Protein AF-A0A949RMV4-F1 (afdb_monomer_lite)

pLDDT: mean 77.9, std 16.12, range [34.44, 95.5]

Structure (mmCIF, N/CA/C/O backbone):
data_AF-A0A949RMV4-F1
#
_entry.id   AF-A0A949RMV4-F1
#
loop_
_atom_site.group_PDB
_atom_site.id
_atom_site.type_symbol
_atom_site.label_atom_id
_atom_site.label_alt_id
_atom_site.label_comp_id
_atom_site.label_asym_id
_atom_site.label_entity_id
_atom_site.label_seq_id
_atom_site.pdbx_PDB_ins_code
_atom_site.Cartn_x
_atom_site.Cartn_y
_atom_site.Cartn_z
_atom_site.occupancy
_atom_site.B_iso_or_equiv
_atom_site.auth_seq_id
_atom_site.auth_comp_id
_atom_site.auth_asym_id
_atom_site.auth_atom_id
_atom_site.pdbx_PDB_model_num
ATOM 1 N N . MET A 1 1 ? 37.239 25.580 10.724 1.00 39.25 1 MET A N 1
ATOM 2 C CA . MET A 1 1 ? 36.819 24.254 10.225 1.00 39.25 1 MET A CA 1
ATOM 3 C C . MET A 1 1 ? 36.098 24.472 8.905 1.00 39.25 1 MET A C 1
ATOM 5 O O . MET A 1 1 ? 34.983 24.970 8.913 1.00 39.25 1 MET A O 1
ATOM 9 N N . SER A 1 2 ? 36.765 24.226 7.779 1.00 37.28 2 SER A N 1
ATOM 10 C CA . SER A 1 2 ? 36.154 24.296 6.450 1.00 37.28 2 SER A CA 1
ATOM 11 C C . SER A 1 2 ? 35.285 23.054 6.254 1.00 37.28 2 SER A C 1
ATOM 13 O O . SER A 1 2 ? 35.818 21.961 6.075 1.00 37.28 2 SER A O 1
ATOM 15 N N . MET A 1 3 ? 33.962 23.198 6.350 1.00 34.44 3 MET A N 1
ATOM 16 C CA . MET A 1 3 ? 33.045 22.141 5.924 1.00 34.44 3 MET A CA 1
ATOM 17 C C . MET A 1 3 ? 33.272 21.905 4.429 1.00 34.44 3 MET A C 1
ATOM 19 O O . MET A 1 3 ? 33.120 22.829 3.631 1.00 34.44 3 MET A O 1
ATOM 23 N N . SER A 1 4 ? 33.681 20.694 4.053 1.00 42.53 4 SER A N 1
ATOM 24 C CA . SER A 1 4 ? 33.684 20.277 2.653 1.00 42.53 4 SER A CA 1
ATOM 25 C C . SER A 1 4 ? 32.267 20.468 2.099 1.00 42.53 4 SER A C 1
ATOM 27 O O . SER A 1 4 ? 31.320 20.015 2.749 1.00 42.53 4 SER A O 1
ATOM 29 N N . PRO A 1 5 ? 32.080 21.153 0.957 1.00 52.72 5 PRO A N 1
ATOM 30 C CA . PRO A 1 5 ? 30.755 21.306 0.378 1.00 52.72 5 PRO A CA 1
ATOM 31 C C . PRO A 1 5 ? 30.203 19.912 0.077 1.00 52.72 5 PRO A C 1
ATOM 33 O O . PRO A 1 5 ? 30.843 19.116 -0.611 1.00 52.72 5 PRO A O 1
ATOM 36 N N . ASN A 1 6 ? 29.040 19.607 0.651 1.00 45.41 6 ASN A N 1
ATOM 37 C CA . ASN A 1 6 ? 28.292 18.397 0.334 1.00 45.41 6 ASN A CA 1
ATOM 38 C C . ASN A 1 6 ? 28.080 18.385 -1.194 1.00 45.41 6 ASN A C 1
ATOM 40 O O . ASN A 1 6 ? 27.728 19.441 -1.734 1.00 45.41 6 ASN A O 1
ATOM 44 N N . PRO A 1 7 ? 28.332 17.273 -1.912 1.00 52.88 7 PRO A N 1
ATOM 45 C CA . PRO A 1 7 ? 28.122 17.239 -3.354 1.00 52.88 7 PRO A CA 1
ATOM 46 C C . PRO A 1 7 ? 26.685 17.680 -3.676 1.00 52.88 7 PRO A C 1
ATOM 48 O O . PRO A 1 7 ? 25.767 17.311 -2.935 1.00 52.88 7 PRO A O 1
ATOM 51 N N . PRO A 1 8 ? 26.477 18.485 -4.735 1.00 60.88 8 PRO A N 1
ATOM 52 C CA . PRO A 1 8 ? 25.149 18.962 -5.093 1.00 60.88 8 PRO A CA 1
ATOM 53 C C . PRO A 1 8 ? 24.223 17.762 -5.308 1.00 60.88 8 PRO A C 1
ATOM 55 O O . PRO A 1 8 ? 24.494 16.885 -6.130 1.00 60.88 8 PRO A O 1
ATOM 58 N N . SER A 1 9 ? 23.152 17.688 -4.519 1.00 70.12 9 SER A N 1
ATOM 59 C CA . SER A 1 9 ? 22.115 16.678 -4.703 1.00 70.12 9 SER A CA 1
ATOM 60 C C . SER A 1 9 ? 21.259 17.060 -5.908 1.00 70.12 9 SER A C 1
ATOM 62 O O . SER A 1 9 ? 21.074 18.236 -6.196 1.00 70.12 9 SER A O 1
ATOM 64 N N . LEU A 1 10 ? 20.689 16.081 -6.617 1.00 74.12 10 LEU A N 1
ATOM 65 C CA . LEU A 1 10 ? 19.839 16.353 -7.787 1.00 74.12 10 LEU A CA 1
ATOM 66 C C . LEU A 1 10 ? 18.690 17.337 -7.482 1.00 74.12 10 LEU A C 1
ATOM 68 O O . LEU A 1 10 ? 18.288 18.125 -8.328 1.00 74.12 10 LEU A O 1
ATOM 72 N N . GLU A 1 11 ? 18.210 17.325 -6.241 1.00 78.44 11 GLU A N 1
ATOM 73 C CA . GLU A 1 11 ? 17.170 18.216 -5.723 1.00 78.44 11 GLU A CA 1
ATOM 74 C C . GLU A 1 11 ? 17.596 19.696 -5.730 1.00 78.44 11 GLU A C 1
ATOM 76 O O . GLU A 1 11 ? 16.750 20.574 -5.888 1.00 78.44 11 GLU A O 1
ATOM 81 N N . SER A 1 12 ? 18.898 19.994 -5.620 1.00 74.69 12 SER A N 1
ATOM 82 C CA . SER A 1 12 ? 19.406 21.370 -5.681 1.00 74.69 12 SER A CA 1
ATOM 83 C C . SER A 1 12 ? 19.365 21.968 -7.090 1.00 74.69 12 SER A C 1
ATOM 85 O O . SER A 1 12 ? 19.616 23.161 -7.240 1.00 74.69 12 SER A O 1
ATOM 87 N N . LEU A 1 13 ? 19.069 21.168 -8.124 1.00 75.00 13 LEU A N 1
ATOM 88 C CA . LEU A 1 13 ? 18.904 21.663 -9.495 1.00 75.00 13 LEU A CA 1
ATOM 89 C C . LEU A 1 13 ? 17.585 22.419 -9.697 1.00 75.00 13 LEU A C 1
ATOM 91 O O . LEU A 1 13 ? 17.499 23.257 -10.597 1.00 75.00 13 LEU A O 1
ATOM 95 N N . GLY A 1 14 ? 16.568 22.150 -8.869 1.00 75.81 14 GLY A N 1
ATOM 96 C CA . GLY A 1 14 ? 15.243 22.751 -9.014 1.00 75.81 14 GLY A CA 1
ATOM 97 C C . GLY A 1 14 ? 14.688 22.583 -10.443 1.00 75.81 14 GLY A C 1
ATOM 98 O O . GLY A 1 14 ? 14.771 21.487 -10.992 1.00 75.81 14 GLY A O 1
ATOM 99 N N . PRO A 1 15 ? 14.155 23.645 -11.080 1.00 81.56 15 PRO A N 1
ATOM 100 C CA . PRO A 1 15 ? 13.569 23.569 -12.421 1.00 81.56 15 PRO A CA 1
ATOM 101 C C . PRO A 1 15 ? 14.602 23.593 -13.566 1.00 81.56 15 PRO A C 1
ATOM 103 O O . PRO A 1 15 ? 14.215 23.704 -14.730 1.00 81.56 15 PRO A O 1
ATOM 106 N N . ARG A 1 16 ? 15.912 23.554 -13.278 1.00 85.62 16 ARG A N 1
ATOM 107 C CA . ARG A 1 16 ? 16.953 23.633 -14.314 1.00 85.62 16 ARG A CA 1
ATOM 108 C C . ARG A 1 16 ? 17.003 22.321 -15.119 1.00 85.62 16 ARG A C 1
ATOM 110 O O . ARG A 1 16 ? 17.063 21.254 -14.505 1.00 85.62 16 ARG A O 1
ATOM 117 N N . PRO A 1 17 ? 17.015 22.376 -16.464 1.00 89.25 17 PRO A N 1
ATOM 118 C CA . PRO A 1 17 ? 17.136 21.179 -17.284 1.00 89.25 17 PRO A CA 1
ATOM 119 C C . PRO A 1 17 ? 18.523 20.540 -17.138 1.00 89.25 17 PRO A C 1
ATOM 121 O O . PRO A 1 17 ? 19.531 21.231 -16.963 1.00 89.25 17 PRO A O 1
ATOM 124 N N . PHE A 1 18 ? 18.561 19.213 -17.223 1.00 91.19 18 PHE A N 1
ATOM 125 C CA . PHE A 1 18 ? 19.769 18.398 -17.161 1.00 91.19 18 PHE A CA 1
ATOM 126 C C . PHE A 1 18 ? 19.665 17.165 -18.067 1.00 91.19 18 PHE A C 1
ATOM 128 O O . PHE A 1 18 ? 18.582 16.763 -18.486 1.00 91.19 18 PHE A O 1
ATOM 135 N N . SER A 1 19 ? 20.796 16.523 -18.335 1.00 91.75 19 SER A N 1
ATOM 136 C CA . SER A 1 19 ? 20.895 15.305 -19.142 1.00 91.75 19 SER A CA 1
ATOM 137 C C . SER A 1 19 ? 21.474 14.156 -18.327 1.00 91.75 19 SER A C 1
ATOM 139 O O . SER A 1 19 ? 22.369 14.363 -17.510 1.00 91.75 19 SER A O 1
ATOM 141 N N . PHE A 1 20 ? 21.003 12.929 -18.554 1.00 91.69 20 PHE A N 1
ATOM 142 C CA . PHE A 1 20 ? 21.612 11.752 -17.934 1.00 91.69 20 PHE A CA 1
ATOM 143 C C . PHE A 1 20 ? 22.850 11.292 -18.702 1.00 91.69 20 PHE A C 1
ATOM 145 O O . PHE A 1 20 ? 22.869 11.333 -19.933 1.00 91.69 20 PHE A O 1
ATOM 152 N N . TYR A 1 21 ? 23.865 10.813 -17.986 1.00 88.81 21 TYR A N 1
ATOM 153 C CA . TYR A 1 21 ? 25.019 10.164 -18.599 1.00 88.81 21 TYR A CA 1
ATOM 154 C C . TYR A 1 21 ? 25.398 8.873 -17.860 1.00 88.81 21 TYR A C 1
ATOM 156 O O . TYR A 1 21 ? 25.806 8.959 -16.701 1.00 88.81 21 TYR A O 1
ATOM 164 N N . PRO A 1 22 ? 25.332 7.689 -18.500 1.00 90.19 22 PRO A N 1
ATOM 165 C CA . PRO A 1 22 ? 24.909 7.445 -19.889 1.00 90.19 22 PRO A CA 1
ATOM 166 C C . PRO A 1 22 ? 23.459 7.877 -20.193 1.00 90.19 22 PRO A C 1
ATOM 168 O O . PRO A 1 22 ? 22.662 7.997 -19.261 1.00 90.19 22 PRO A O 1
ATOM 171 N N . PRO A 1 23 ? 23.100 8.144 -21.465 1.00 90.50 23 PRO A N 1
ATOM 172 C CA . PRO A 1 23 ? 21.727 8.482 -21.830 1.00 90.50 23 PRO A CA 1
ATOM 173 C C . PRO A 1 23 ? 20.782 7.307 -21.553 1.00 90.50 23 PRO A C 1
ATOM 175 O O . PRO A 1 23 ? 21.156 6.142 -21.691 1.00 90.50 23 PRO A O 1
ATOM 178 N N . VAL A 1 24 ? 19.539 7.622 -21.191 1.00 90.62 24 VAL A N 1
ATOM 179 C CA . VAL A 1 24 ? 18.482 6.615 -21.044 1.00 90.62 24 VAL A CA 1
ATOM 180 C C . VAL A 1 24 ? 18.102 6.076 -22.426 1.00 90.62 24 VAL A C 1
ATOM 182 O O . VAL A 1 24 ? 17.792 6.848 -23.332 1.00 90.62 24 VAL A O 1
ATOM 185 N N . LEU A 1 25 ? 18.114 4.753 -22.585 1.00 89.00 25 LEU A N 1
ATOM 186 C CA . LEU A 1 25 ? 17.744 4.078 -23.829 1.00 89.00 25 LEU A CA 1
ATOM 187 C C . LEU A 1 25 ? 16.223 4.106 -24.045 1.00 89.00 25 LEU A C 1
ATOM 189 O O . LEU A 1 25 ? 15.453 4.164 -23.086 1.00 89.00 25 LEU A O 1
ATOM 193 N N . ASN A 1 26 ? 15.793 4.025 -25.308 1.00 89.44 26 ASN A N 1
ATOM 194 C CA . ASN A 1 26 ? 14.388 4.116 -25.741 1.00 89.44 26 ASN A CA 1
ATOM 195 C C . ASN A 1 26 ? 13.687 5.432 -25.360 1.00 89.44 26 ASN A C 1
ATOM 197 O O . ASN A 1 26 ? 12.470 5.465 -25.172 1.00 89.44 26 ASN A O 1
ATOM 201 N N . VAL A 1 27 ? 14.448 6.523 -25.265 1.00 87.94 27 VAL A N 1
ATOM 202 C CA . VAL A 1 27 ? 13.915 7.880 -25.120 1.00 87.94 27 VAL A CA 1
ATOM 203 C C . VAL A 1 27 ? 14.459 8.746 -26.251 1.00 87.94 27 VAL A C 1
ATOM 205 O O . VAL A 1 27 ? 15.647 8.701 -26.556 1.00 87.94 27 VAL A O 1
ATOM 208 N N . GLU A 1 28 ? 13.591 9.541 -26.877 1.00 84.94 28 GLU A N 1
ATOM 209 C CA . GLU A 1 28 ? 13.966 10.384 -28.021 1.00 84.94 28 GLU A CA 1
ATOM 210 C C . GLU A 1 28 ? 14.876 11.558 -27.633 1.00 84.94 28 GLU A C 1
ATOM 212 O O . GLU A 1 28 ? 15.787 11.914 -28.376 1.00 84.94 28 GLU A O 1
ATOM 217 N N . HIS A 1 29 ? 14.639 12.165 -26.465 1.00 90.06 29 HIS A N 1
ATOM 218 C CA . HIS A 1 29 ? 15.348 13.357 -26.000 1.00 90.06 29 HIS A CA 1
ATOM 219 C C . HIS A 1 29 ? 15.919 13.131 -24.602 1.00 90.06 29 HIS A C 1
ATOM 221 O O . HIS A 1 29 ? 15.186 12.807 -23.675 1.00 90.06 29 HIS A O 1
ATOM 227 N N . ASN A 1 30 ? 17.220 13.349 -24.422 1.00 91.12 30 ASN A N 1
ATOM 228 C CA . ASN A 1 30 ? 17.889 13.184 -23.130 1.00 91.12 30 ASN A CA 1
ATOM 229 C C . ASN A 1 30 ? 18.000 14.513 -22.363 1.00 91.12 30 ASN A C 1
ATOM 231 O O . ASN A 1 30 ? 19.078 14.892 -21.909 1.00 91.12 30 ASN A O 1
ATOM 235 N N . GLU A 1 31 ? 16.898 15.248 -22.264 1.00 91.75 31 GLU A N 1
ATOM 236 C CA . GLU A 1 31 ? 16.810 16.480 -21.482 1.00 91.75 31 GLU A CA 1
ATOM 237 C C . GLU A 1 31 ? 15.629 16.368 -20.517 1.00 91.75 31 GLU A C 1
ATOM 239 O O . GLU A 1 31 ? 14.495 16.078 -20.906 1.00 91.75 31 GLU A O 1
ATOM 244 N N . TRP A 1 32 ? 15.923 16.565 -19.239 1.00 92.69 32 TRP A N 1
ATOM 245 C CA . TRP A 1 32 ? 15.059 16.226 -18.123 1.00 92.69 32 TRP A CA 1
ATOM 246 C C . TRP A 1 32 ? 15.014 17.366 -17.120 1.00 92.69 32 TRP A C 1
ATOM 248 O O . TRP A 1 32 ? 15.979 18.104 -16.946 1.00 92.69 32 TRP A O 1
ATOM 258 N N . ILE A 1 33 ? 13.884 17.494 -16.441 1.00 92.69 33 ILE A N 1
ATOM 259 C CA . ILE A 1 33 ? 13.641 18.468 -15.384 1.00 92.69 33 ILE A CA 1
ATOM 260 C C . ILE A 1 33 ? 13.248 17.692 -14.132 1.00 92.69 33 ILE A C 1
ATOM 262 O O . ILE A 1 33 ? 12.506 16.709 -14.200 1.00 92.69 33 ILE A O 1
ATOM 266 N N . PHE A 1 34 ? 13.773 18.110 -12.986 1.00 91.62 34 PHE A N 1
ATOM 267 C CA . PHE A 1 34 ? 13.403 17.538 -11.699 1.00 91.62 34 PHE A CA 1
ATOM 268 C C . PHE A 1 34 ? 12.008 18.025 -11.285 1.00 91.62 34 PHE A C 1
ATOM 270 O O . PHE A 1 34 ? 11.750 19.226 -11.295 1.00 91.62 34 PHE A O 1
ATOM 277 N N . GLU A 1 35 ? 11.131 17.106 -10.872 1.00 91.25 35 GLU A N 1
ATOM 278 C CA . GLU A 1 35 ? 9.791 17.453 -10.376 1.00 91.25 35 GLU A CA 1
ATOM 279 C C . GLU A 1 35 ? 9.667 17.245 -8.866 1.00 91.25 35 GLU A C 1
ATOM 281 O O . GLU A 1 35 ? 9.340 18.164 -8.117 1.00 91.25 35 GLU A O 1
ATOM 286 N N . LYS A 1 36 ? 9.895 16.012 -8.405 1.00 89.44 36 LYS A N 1
ATOM 287 C CA . LYS A 1 36 ? 9.729 15.628 -6.997 1.00 89.44 36 LYS A CA 1
ATOM 288 C C . LYS A 1 36 ? 10.571 14.408 -6.660 1.00 89.44 36 LYS A C 1
ATOM 290 O O . LYS A 1 36 ? 10.958 13.647 -7.541 1.00 89.44 36 LYS A O 1
ATOM 295 N N . ALA A 1 37 ? 10.803 14.175 -5.375 1.00 88.69 37 ALA A N 1
ATOM 296 C CA . ALA A 1 37 ? 11.544 13.016 -4.895 1.00 88.69 37 ALA A CA 1
ATOM 297 C C . ALA A 1 37 ? 10.831 12.327 -3.730 1.00 88.69 37 ALA A C 1
ATOM 299 O O . ALA A 1 37 ? 10.136 12.960 -2.938 1.00 88.69 37 ALA A O 1
ATOM 300 N N . THR A 1 38 ? 11.045 11.020 -3.621 1.00 88.06 38 THR A N 1
ATOM 301 C CA . THR A 1 38 ? 10.794 10.221 -2.418 1.00 88.06 38 THR A CA 1
ATOM 302 C C . THR A 1 38 ? 12.134 9.831 -1.785 1.00 88.06 38 THR A C 1
ATOM 304 O O . THR A 1 38 ? 13.209 10.190 -2.280 1.00 88.06 38 THR A O 1
ATOM 307 N N . TRP A 1 39 ? 12.101 9.064 -0.689 1.00 81.50 39 TRP A N 1
ATOM 308 C CA . TRP A 1 39 ? 13.324 8.519 -0.089 1.00 81.50 39 TRP A CA 1
ATOM 309 C C . TRP A 1 39 ? 14.125 7.674 -1.093 1.00 81.50 39 TRP A C 1
ATOM 311 O O . TRP A 1 39 ? 15.351 7.738 -1.106 1.00 81.50 39 TRP A O 1
ATOM 321 N N . SER A 1 40 ? 13.462 6.872 -1.931 1.00 83.38 40 SER A N 1
ATOM 322 C CA . SER A 1 40 ? 14.111 5.867 -2.785 1.00 83.38 40 SER A CA 1
ATOM 323 C C . SER A 1 40 ? 14.188 6.242 -4.262 1.00 83.38 40 SER A C 1
ATOM 325 O O . SER A 1 40 ? 15.018 5.682 -4.980 1.00 83.38 40 SER A O 1
ATOM 327 N N . GLU A 1 41 ? 13.357 7.171 -4.731 1.00 88.75 41 GLU A N 1
ATOM 328 C CA . GLU A 1 41 ? 13.171 7.452 -6.159 1.00 88.75 41 GLU A CA 1
ATOM 329 C C . GLU A 1 41 ? 13.018 8.949 -6.430 1.00 88.75 41 GLU A C 1
ATOM 331 O O . GLU A 1 41 ? 12.641 9.721 -5.549 1.00 88.75 41 GLU A O 1
ATOM 336 N N . ILE A 1 42 ? 13.311 9.361 -7.662 1.00 89.75 42 ILE A N 1
ATOM 337 C CA . ILE A 1 42 ? 13.152 10.741 -8.123 1.00 89.75 42 ILE A CA 1
ATOM 338 C C . ILE A 1 42 ? 12.302 10.760 -9.386 1.00 89.75 42 ILE A C 1
ATOM 340 O O . ILE A 1 42 ? 12.584 10.020 -10.322 1.00 89.75 42 ILE A O 1
ATOM 344 N N . LEU A 1 43 ? 11.273 11.603 -9.407 1.00 92.00 43 LEU A N 1
ATOM 345 C CA . LEU A 1 43 ? 10.464 11.858 -10.587 1.00 92.00 43 LEU A CA 1
ATOM 346 C C . LEU A 1 43 ? 11.126 12.945 -11.422 1.00 92.00 43 LEU A C 1
ATOM 348 O O . LEU A 1 43 ? 11.367 14.060 -10.944 1.00 92.00 43 LEU A O 1
ATOM 352 N N . VAL A 1 44 ? 11.368 12.611 -12.680 1.00 92.25 44 VAL A N 1
ATOM 353 C CA . VAL A 1 44 ? 11.889 13.531 -13.683 1.00 92.25 44 VAL A CA 1
ATOM 354 C C . VAL A 1 44 ? 10.918 13.604 -14.849 1.00 92.25 44 VAL A C 1
ATOM 356 O O . VAL A 1 44 ? 10.271 12.612 -15.190 1.00 92.25 44 VAL A O 1
ATOM 359 N N . ARG A 1 45 ? 10.815 14.779 -15.462 1.00 93.19 45 ARG A N 1
ATOM 360 C CA . ARG A 1 45 ? 9.983 15.019 -16.639 1.00 93.19 45 ARG A CA 1
ATOM 361 C C . ARG A 1 45 ? 10.853 15.384 -17.827 1.00 93.19 45 ARG A C 1
ATOM 363 O O . ARG A 1 45 ? 11.738 16.225 -17.709 1.00 93.19 45 ARG A O 1
ATOM 370 N N . ASN A 1 46 ? 10.598 14.768 -18.972 1.00 92.88 46 ASN A N 1
ATOM 371 C CA . ASN A 1 46 ? 11.273 15.099 -20.215 1.00 92.88 46 ASN A CA 1
ATOM 372 C C . ASN A 1 46 ? 10.861 16.501 -20.684 1.00 92.88 46 ASN A C 1
ATOM 374 O O . ASN A 1 46 ? 9.666 16.780 -20.799 1.00 92.88 46 ASN A O 1
ATOM 378 N N . SER A 1 47 ? 11.826 17.373 -20.978 1.00 89.50 47 SER A N 1
ATOM 379 C CA . SER A 1 47 ? 11.548 18.763 -21.373 1.00 89.50 47 SER A CA 1
ATOM 380 C C . SER A 1 47 ? 10.812 18.870 -22.716 1.00 89.50 47 SER A C 1
ATOM 382 O O . SER A 1 47 ? 10.074 19.831 -22.936 1.00 89.50 47 SER A O 1
ATOM 384 N N . LYS A 1 48 ? 11.013 17.900 -23.619 1.00 89.44 48 LYS A N 1
ATOM 385 C CA . LYS A 1 48 ? 10.486 17.916 -24.990 1.00 89.44 48 LYS A CA 1
ATOM 386 C C . LYS A 1 48 ? 9.223 17.084 -25.144 1.00 89.44 48 LYS A C 1
ATOM 388 O O . LYS A 1 48 ? 8.269 17.556 -25.752 1.00 89.44 48 LYS A O 1
ATOM 393 N N . SER A 1 49 ? 9.206 15.867 -24.603 1.00 88.19 49 SER A N 1
ATOM 394 C CA . SER A 1 49 ? 8.056 14.962 -24.737 1.00 88.19 49 SER A CA 1
ATOM 395 C C . SER A 1 49 ? 7.040 15.084 -23.600 1.00 88.19 49 SER A C 1
ATOM 397 O O . SER A 1 49 ? 5.941 14.548 -23.708 1.00 88.19 49 SER A O 1
ATOM 399 N N . GLY A 1 50 ? 7.392 15.747 -22.491 1.00 87.44 50 GLY A N 1
ATOM 400 C CA . GLY A 1 50 ? 6.555 15.809 -21.288 1.00 87.44 50 GLY A CA 1
ATOM 401 C C . GLY A 1 50 ? 6.441 14.477 -20.536 1.00 87.44 50 GLY A C 1
ATOM 402 O O . GLY A 1 50 ? 5.710 14.392 -19.555 1.00 87.44 50 GLY A O 1
ATOM 403 N N . GLN A 1 51 ? 7.159 13.440 -20.974 1.00 89.94 51 GLN A N 1
ATOM 404 C CA . GLN A 1 51 ? 7.144 12.114 -20.368 1.00 89.94 51 GLN A CA 1
ATOM 405 C C . GLN A 1 51 ? 7.702 12.149 -18.944 1.00 89.94 51 GLN A C 1
ATOM 407 O O . GLN A 1 51 ? 8.821 12.610 -18.722 1.00 89.94 51 GLN A O 1
ATOM 412 N N . GLU A 1 52 ? 6.946 11.614 -17.990 1.00 91.81 52 GLU A N 1
ATOM 413 C CA . GLU A 1 52 ? 7.356 11.513 -16.591 1.00 91.81 52 GLU A CA 1
ATOM 414 C C . GLU A 1 52 ? 7.884 10.116 -16.266 1.00 91.81 52 GLU A C 1
ATOM 416 O O . GLU A 1 52 ? 7.293 9.105 -16.654 1.00 91.81 52 GLU A O 1
ATOM 421 N N . VAL A 1 53 ? 9.010 10.059 -15.553 1.00 91.19 53 VAL A N 1
ATOM 422 C CA . VAL A 1 53 ? 9.715 8.812 -15.256 1.00 91.19 53 VAL A CA 1
ATOM 423 C C . VAL A 1 53 ? 10.275 8.828 -13.835 1.00 91.19 53 VAL A C 1
ATOM 425 O O . VAL A 1 53 ? 10.934 9.783 -13.423 1.00 91.19 53 VAL A O 1
ATOM 428 N N . TRP A 1 54 ? 10.044 7.749 -13.085 1.00 90.56 54 TRP A N 1
ATOM 429 C CA . TRP A 1 54 ? 10.666 7.538 -11.777 1.00 90.56 54 TRP A CA 1
ATOM 430 C C . TRP A 1 54 ? 12.034 6.865 -11.921 1.00 90.56 54 TRP A C 1
ATOM 432 O O . TRP A 1 54 ? 12.162 5.796 -12.519 1.00 90.56 54 TRP A O 1
ATOM 442 N N . VAL A 1 55 ? 13.061 7.486 -11.342 1.00 90.25 55 VAL A N 1
ATOM 443 C CA . VAL A 1 55 ? 14.449 7.018 -11.354 1.00 90.25 55 VAL A CA 1
ATOM 444 C C . VAL A 1 55 ? 14.867 6.586 -9.947 1.00 90.25 55 VAL A C 1
ATOM 446 O O . VAL A 1 55 ? 14.913 7.422 -9.038 1.00 90.25 55 VAL A O 1
ATOM 449 N N . PRO A 1 56 ? 15.225 5.309 -9.726 1.00 88.75 56 PRO A N 1
ATOM 450 C CA . PRO A 1 56 ? 15.729 4.864 -8.433 1.00 88.75 56 PRO A CA 1
ATOM 451 C C . PRO A 1 56 ? 17.049 5.546 -8.063 1.00 88.75 56 PRO A C 1
ATOM 453 O O . PRO A 1 56 ? 18.035 5.468 -8.800 1.00 88.75 56 PRO A O 1
ATOM 456 N N . ARG A 1 57 ? 17.118 6.129 -6.859 1.00 88.44 57 ARG A N 1
ATOM 457 C CA . ARG A 1 57 ? 18.292 6.877 -6.367 1.00 88.44 57 ARG A CA 1
ATOM 458 C C . ARG A 1 57 ? 19.569 6.040 -6.335 1.00 88.44 57 ARG A C 1
ATOM 460 O O . ARG A 1 57 ? 20.661 6.573 -6.491 1.00 88.44 57 ARG A O 1
ATOM 467 N N . ARG A 1 58 ? 19.445 4.716 -6.197 1.00 87.25 58 ARG A N 1
ATOM 468 C CA . ARG A 1 58 ? 20.578 3.775 -6.261 1.00 87.25 58 ARG A CA 1
ATOM 469 C C . ARG A 1 58 ? 21.346 3.832 -7.586 1.00 87.25 58 ARG A C 1
ATOM 471 O O . ARG A 1 58 ? 22.529 3.503 -7.601 1.00 87.25 58 ARG A O 1
ATOM 478 N N . PHE A 1 59 ? 20.685 4.230 -8.675 1.00 88.44 59 PHE A N 1
ATOM 479 C CA . PHE A 1 59 ? 21.289 4.345 -10.001 1.00 88.44 59 PHE A CA 1
ATOM 480 C C . PHE A 1 59 ? 21.805 5.750 -10.300 1.00 88.44 59 PHE A C 1
ATOM 482 O O . PHE A 1 59 ? 22.498 5.921 -11.295 1.00 88.44 59 PHE A O 1
ATOM 489 N N . LEU A 1 60 ? 21.534 6.727 -9.434 1.00 87.56 60 LEU A N 1
ATOM 490 C CA . LEU A 1 60 ? 22.065 8.077 -9.565 1.00 87.56 60 LEU A CA 1
ATOM 491 C C . LEU A 1 60 ? 23.498 8.145 -9.026 1.00 87.56 60 LEU A C 1
ATOM 493 O O . LEU A 1 60 ? 23.838 7.554 -7.990 1.00 87.56 60 LEU A O 1
ATOM 497 N N . GLY A 1 61 ? 24.341 8.843 -9.771 1.00 84.94 61 GLY A N 1
ATOM 498 C CA . GLY A 1 61 ? 25.733 9.141 -9.475 1.00 84.94 61 GLY A CA 1
ATOM 499 C C . GLY A 1 61 ? 25.939 10.619 -9.165 1.00 84.94 61 GLY A C 1
ATOM 500 O O . GLY A 1 61 ? 25.077 11.273 -8.580 1.00 84.94 61 GLY A O 1
ATOM 501 N N . GLU A 1 62 ? 27.115 11.118 -9.525 1.00 83.12 62 GLU A N 1
ATOM 502 C CA . GLU A 1 62 ? 27.504 12.508 -9.303 1.00 83.12 62 GLU A CA 1
ATOM 503 C C . GLU A 1 62 ? 26.755 13.446 -10.257 1.00 83.12 62 GLU A C 1
ATOM 505 O O . GLU A 1 62 ? 26.518 13.116 -11.421 1.00 83.12 62 GLU A O 1
ATOM 510 N N . VAL A 1 63 ? 26.374 14.618 -9.753 1.00 82.19 63 VAL A N 1
ATOM 511 C CA . VAL A 1 63 ? 25.844 15.714 -10.566 1.00 82.19 63 VAL A CA 1
ATOM 512 C C . VAL A 1 63 ? 27.025 16.601 -10.942 1.00 82.19 63 VAL A C 1
ATOM 514 O O . VAL A 1 63 ? 27.785 17.012 -10.060 1.00 82.19 63 VAL A O 1
ATOM 517 N N . SER A 1 64 ? 27.199 16.876 -12.236 1.00 74.25 64 SER A N 1
ATOM 518 C CA . SER A 1 64 ? 28.250 17.780 -12.703 1.00 74.25 64 SER A CA 1
ATOM 519 C C . SER A 1 64 ? 28.093 19.168 -12.073 1.00 74.25 64 SER A C 1
ATOM 521 O O . SER A 1 64 ? 26.996 19.576 -11.674 1.00 74.25 64 SER A O 1
ATOM 523 N N . ARG A 1 65 ? 29.209 19.888 -11.927 1.00 61.00 65 ARG A N 1
ATOM 524 C CA . ARG A 1 65 ? 29.239 21.182 -11.238 1.00 61.00 65 ARG A CA 1
ATOM 525 C C . ARG A 1 65 ? 28.374 22.210 -11.973 1.00 61.00 65 ARG A C 1
ATOM 527 O O . ARG A 1 65 ? 28.316 22.252 -13.195 1.00 61.00 65 ARG A O 1
ATOM 534 N N . VAL A 1 66 ? 27.743 23.072 -11.177 1.00 56.66 66 VAL A N 1
ATOM 535 C CA . VAL A 1 66 ? 26.726 24.073 -11.561 1.00 56.66 66 VAL A CA 1
ATOM 536 C C . VAL A 1 66 ? 27.190 25.056 -12.657 1.00 56.66 66 VAL A C 1
ATOM 538 O O . VAL A 1 66 ? 26.339 25.658 -13.322 1.00 56.66 66 VAL A O 1
ATOM 541 N N . ASP A 1 67 ? 28.505 25.166 -12.870 1.00 57.22 67 ASP A N 1
ATOM 542 C CA . ASP A 1 67 ? 29.169 26.115 -13.774 1.00 57.22 67 ASP A CA 1
ATOM 543 C C . ASP A 1 67 ? 29.422 25.576 -15.199 1.00 57.22 67 ASP A C 1
ATOM 545 O O . ASP A 1 67 ? 29.926 26.308 -16.051 1.00 57.22 67 ASP A O 1
ATOM 549 N N . GLU A 1 68 ? 29.085 24.315 -15.491 1.00 61.09 68 GLU A N 1
ATOM 550 C CA . GLU A 1 68 ? 29.204 23.753 -16.844 1.00 61.09 68 GLU A CA 1
ATOM 551 C C . GLU A 1 68 ? 28.004 24.129 -17.742 1.00 61.09 68 GLU A C 1
ATOM 553 O O . GLU A 1 68 ? 26.879 24.303 -17.257 1.00 61.09 68 GLU A O 1
ATOM 558 N N . PRO A 1 69 ? 28.206 24.253 -19.073 1.00 65.06 69 PRO A N 1
ATOM 559 C CA . PRO A 1 69 ? 27.162 24.694 -20.003 1.00 65.06 69 PRO A CA 1
ATOM 560 C C . PRO A 1 69 ? 25.982 23.715 -20.121 1.00 65.06 69 PRO A C 1
ATOM 562 O O . PRO A 1 69 ? 24.898 24.127 -20.529 1.00 65.06 69 PRO A O 1
ATOM 565 N N . VAL A 1 70 ? 26.163 22.442 -19.747 1.00 70.56 70 VAL A N 1
ATOM 566 C CA . VAL A 1 70 ? 25.110 21.418 -19.714 1.00 70.56 70 VAL A CA 1
ATOM 567 C C . VAL A 1 70 ? 25.174 20.698 -18.371 1.00 70.56 70 VAL A C 1
ATOM 569 O O . VAL A 1 70 ? 26.202 20.127 -18.021 1.00 70.56 70 VAL A O 1
ATOM 572 N N . MET A 1 71 ? 24.072 20.708 -17.618 1.00 85.56 71 MET A N 1
ATOM 573 C CA . MET A 1 71 ? 23.994 19.968 -16.359 1.00 85.56 71 MET A CA 1
ATOM 574 C C . MET A 1 71 ? 23.911 18.475 -16.664 1.00 85.56 71 MET A C 1
ATOM 576 O O . MET A 1 71 ? 22.949 18.025 -17.284 1.00 85.56 71 MET A O 1
ATOM 580 N N . ILE A 1 72 ? 24.906 17.706 -16.228 1.00 86.00 72 ILE A N 1
ATOM 581 C CA . ILE A 1 72 ? 24.934 16.255 -16.421 1.00 86.00 72 ILE A CA 1
ATOM 582 C C . ILE A 1 72 ? 24.706 15.560 -15.088 1.00 86.00 72 ILE A C 1
ATOM 584 O O . ILE A 1 72 ? 25.345 15.871 -14.085 1.00 86.00 72 ILE A O 1
ATOM 588 N N . VAL A 1 73 ? 23.810 14.585 -15.091 1.00 89.19 73 VAL A N 1
ATOM 589 C CA . VAL A 1 73 ? 23.547 13.707 -13.958 1.00 89.19 73 VAL A CA 1
ATOM 590 C C . VAL A 1 73 ? 24.081 12.332 -14.305 1.00 89.19 73 VAL A C 1
ATOM 592 O O . VAL A 1 73 ? 23.585 11.668 -15.216 1.00 89.19 73 VAL A O 1
ATOM 595 N N . GLY A 1 74 ? 25.104 11.903 -13.575 1.00 88.81 74 GLY A N 1
ATOM 596 C CA . GLY A 1 74 ? 25.689 10.587 -13.752 1.00 88.81 74 GLY A CA 1
ATOM 597 C C . GLY A 1 74 ? 24.681 9.487 -13.427 1.00 88.81 74 GLY A C 1
ATOM 598 O O . GLY A 1 74 ? 24.006 9.529 -12.398 1.00 88.81 74 GLY A O 1
ATOM 599 N N . LEU A 1 75 ? 24.613 8.470 -14.277 1.00 90.19 75 LEU A N 1
ATOM 600 C CA . LEU A 1 75 ? 23.964 7.200 -14.002 1.00 90.19 75 LEU A CA 1
ATOM 601 C C . LEU A 1 75 ? 25.037 6.137 -13.759 1.00 90.19 75 LEU A C 1
ATOM 603 O O . LEU A 1 75 ? 25.971 5.968 -14.537 1.00 90.19 75 LEU A O 1
ATOM 607 N N . LYS A 1 76 ? 24.890 5.382 -12.669 1.00 88.00 76 LYS A N 1
ATOM 608 C CA . LYS A 1 76 ? 25.795 4.280 -12.293 1.00 88.00 76 LYS A CA 1
ATOM 609 C C . LYS A 1 76 ? 25.614 3.034 -13.161 1.00 88.00 76 LYS A C 1
ATOM 611 O O . LYS A 1 76 ? 26.421 2.110 -13.083 1.00 88.00 76 LYS A O 1
ATOM 616 N N . ARG A 1 77 ? 24.517 2.969 -13.914 1.00 86.25 77 ARG A N 1
ATOM 617 C CA . ARG A 1 77 ? 24.172 1.892 -14.844 1.00 86.25 77 ARG A CA 1
ATOM 618 C C . ARG A 1 77 ? 23.445 2.480 -16.042 1.00 86.25 77 ARG A C 1
ATOM 620 O O . ARG A 1 77 ? 22.736 3.470 -15.893 1.00 86.25 77 ARG A O 1
ATOM 627 N N . GLU A 1 78 ? 23.580 1.831 -17.189 1.00 89.38 78 GLU A N 1
ATOM 628 C CA . GLU A 1 78 ? 22.717 2.098 -18.336 1.00 89.38 78 GLU A CA 1
ATOM 629 C C . GLU A 1 78 ? 21.281 1.704 -17.978 1.00 89.38 78 GLU A C 1
ATOM 631 O O . GLU A 1 78 ? 21.036 0.623 -17.431 1.00 89.38 78 GLU A O 1
ATOM 636 N N . LEU A 1 79 ? 20.343 2.613 -18.231 1.00 91.69 79 LEU A N 1
ATOM 637 C CA . LEU A 1 79 ? 18.923 2.415 -17.972 1.00 91.69 79 LEU A CA 1
ATOM 638 C C . LEU A 1 79 ? 18.163 2.471 -19.293 1.00 91.69 79 LEU A C 1
ATOM 640 O O . LEU A 1 79 ? 18.464 3.292 -20.156 1.00 91.69 79 LEU A O 1
ATOM 644 N N . GLU A 1 80 ? 17.156 1.624 -19.424 1.00 91.50 80 GLU A N 1
ATOM 645 C CA . GLU A 1 80 ? 16.261 1.545 -20.567 1.00 91.50 80 GLU A CA 1
ATOM 646 C C . GLU A 1 80 ? 14.838 1.873 -20.127 1.00 91.50 80 GLU A C 1
ATOM 648 O O . GLU A 1 80 ? 14.347 1.356 -19.118 1.00 91.50 80 GLU A O 1
ATOM 653 N N . TYR A 1 81 ? 14.174 2.743 -20.882 1.00 87.75 81 TYR A N 1
ATOM 654 C CA . TYR A 1 81 ? 12.765 3.028 -20.683 1.00 87.75 81 TYR A CA 1
ATOM 655 C C . TYR A 1 81 ? 11.903 1.913 -21.285 1.00 87.75 81 TYR A C 1
ATOM 657 O O . TYR A 1 81 ? 11.992 1.608 -22.476 1.00 87.75 81 TYR A O 1
ATOM 665 N N . ASN A 1 82 ? 11.042 1.318 -20.457 1.00 85.00 82 ASN A N 1
ATOM 666 C CA . ASN A 1 82 ? 10.083 0.302 -20.874 1.00 85.00 82 ASN A CA 1
ATOM 667 C C . ASN A 1 82 ? 8.739 0.509 -20.154 1.00 85.00 82 ASN A C 1
ATOM 669 O O . ASN A 1 82 ? 8.666 0.438 -18.926 1.00 85.00 82 ASN A O 1
ATOM 673 N N . ALA A 1 83 ? 7.685 0.788 -20.929 1.00 77.38 83 ALA A N 1
ATOM 674 C CA . ALA A 1 83 ? 6.291 0.880 -20.478 1.00 77.38 83 ALA A CA 1
ATOM 675 C C . ALA A 1 83 ? 6.054 1.735 -19.209 1.00 77.38 83 ALA A C 1
ATOM 677 O O . ALA A 1 83 ? 5.284 1.354 -18.330 1.00 77.38 83 ALA A O 1
ATOM 678 N N . GLY A 1 84 ? 6.709 2.897 -19.100 1.00 73.94 84 GLY A N 1
ATOM 679 C CA . GLY A 1 84 ? 6.530 3.817 -17.965 1.00 73.94 84 GLY A CA 1
ATOM 680 C C . GLY A 1 84 ? 7.560 3.685 -16.842 1.00 73.94 84 GLY A C 1
ATOM 681 O O . GLY A 1 84 ? 7.533 4.493 -15.917 1.00 73.94 84 GLY A O 1
ATOM 682 N N . ALA A 1 85 ? 8.483 2.723 -16.920 1.00 79.25 85 ALA A N 1
ATOM 683 C CA . ALA A 1 85 ? 9.502 2.491 -15.897 1.00 79.25 85 ALA A CA 1
ATOM 684 C C . ALA A 1 85 ? 10.919 2.391 -16.485 1.00 79.25 85 ALA A C 1
ATOM 686 O O . ALA A 1 85 ? 11.101 2.038 -17.650 1.00 79.25 85 ALA A O 1
ATOM 687 N N . LEU A 1 86 ? 11.928 2.683 -15.655 1.00 86.25 86 LEU A N 1
ATOM 688 C CA . LEU A 1 86 ? 13.341 2.497 -15.995 1.00 86.25 86 LEU A CA 1
ATOM 689 C C . LEU A 1 86 ? 13.858 1.160 -15.489 1.00 86.25 86 LEU A C 1
ATOM 691 O O . LEU A 1 86 ? 13.811 0.872 -14.290 1.00 86.25 86 LEU A O 1
ATOM 695 N N . TRP A 1 87 ? 14.439 0.393 -16.400 1.00 86.06 87 TRP A N 1
ATOM 696 C CA . TRP A 1 87 ? 15.040 -0.901 -16.118 1.00 86.06 87 TRP A CA 1
ATOM 697 C C . TRP A 1 87 ? 16.546 -0.856 -16.374 1.00 86.06 87 TRP A C 1
ATOM 699 O O . TRP A 1 87 ? 16.974 -0.223 -17.335 1.00 86.06 87 TRP A O 1
ATOM 709 N N . PRO A 1 88 ? 17.380 -1.504 -15.543 1.00 88.94 88 PRO A N 1
ATOM 710 C CA . PRO A 1 88 ? 18.795 -1.669 -15.856 1.00 88.94 88 PRO A CA 1
ATOM 711 C C . PRO A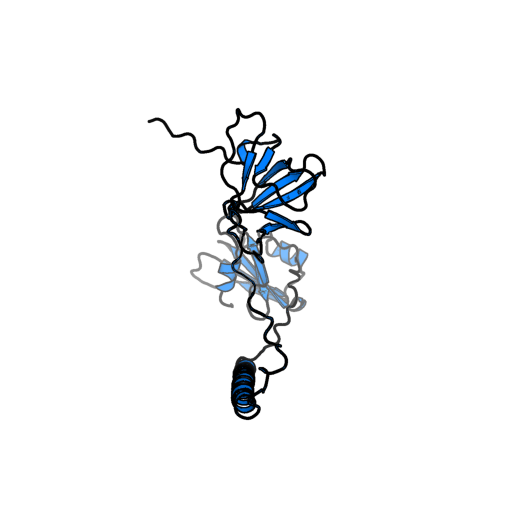 1 88 ? 18.967 -2.427 -17.171 1.00 88.94 88 PRO A C 1
ATOM 713 O O . PRO A 1 88 ? 18.443 -3.531 -17.314 1.00 88.94 88 PRO A O 1
ATOM 716 N N . HIS A 1 89 ? 19.711 -1.847 -18.106 1.00 85.00 89 HIS A N 1
ATOM 717 C CA . HIS A 1 89 ? 20.014 -2.489 -19.376 1.00 85.00 89 HIS A CA 1
ATOM 718 C C . HIS A 1 89 ? 21.203 -3.447 -19.203 1.00 85.00 89 HIS A C 1
ATOM 720 O O . HIS A 1 89 ? 22.286 -3.043 -18.775 1.00 85.00 89 HIS A O 1
ATOM 726 N N . GLU A 1 90 ? 21.009 -4.731 -19.515 1.00 80.62 90 GLU A N 1
ATOM 727 C CA . GLU A 1 90 ? 22.074 -5.740 -19.516 1.00 80.62 90 GLU A CA 1
ATOM 728 C C . GLU A 1 90 ? 22.502 -6.054 -20.951 1.00 80.62 90 GLU A C 1
ATOM 730 O O . GLU A 1 90 ? 21.806 -6.746 -21.699 1.00 80.62 90 GLU A O 1
ATOM 735 N N . ARG A 1 91 ? 23.692 -5.587 -21.337 1.00 71.00 91 A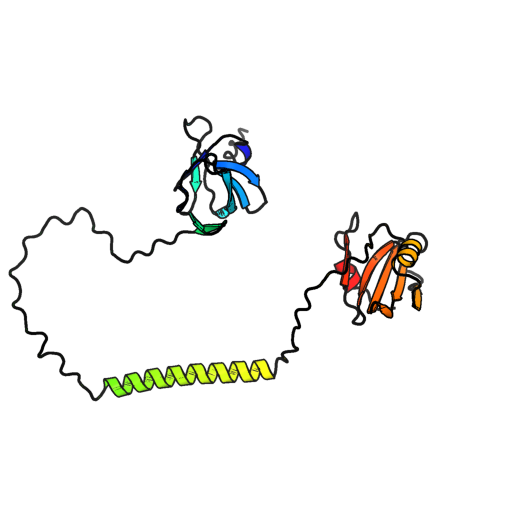RG A N 1
ATOM 736 C CA . ARG A 1 91 ? 24.268 -5.904 -22.643 1.00 71.00 91 ARG A CA 1
ATOM 737 C C . ARG A 1 91 ? 24.715 -7.367 -22.681 1.00 71.00 91 ARG A C 1
ATOM 739 O O . ARG A 1 91 ? 25.720 -7.740 -22.078 1.00 71.00 91 ARG A O 1
ATOM 746 N N . ARG A 1 92 ? 24.000 -8.204 -23.436 1.00 69.81 92 ARG A N 1
ATOM 747 C CA . ARG A 1 92 ? 24.425 -9.584 -23.719 1.00 69.81 92 ARG A CA 1
ATOM 748 C C . ARG A 1 92 ? 25.587 -9.562 -24.712 1.00 69.81 92 ARG A C 1
ATOM 750 O O . ARG A 1 92 ? 25.404 -9.244 -25.884 1.00 69.81 92 ARG A O 1
ATOM 757 N N . VAL A 1 93 ? 26.788 -9.890 -24.244 1.00 65.19 93 VAL A N 1
ATOM 758 C CA . VAL A 1 93 ? 27.970 -10.051 -25.101 1.00 65.19 93 VAL A CA 1
ATOM 759 C C . VAL A 1 93 ? 27.886 -11.425 -25.768 1.00 65.19 93 VAL A C 1
ATOM 761 O O . VAL A 1 93 ? 28.208 -12.434 -25.151 1.00 65.19 93 VAL A O 1
ATOM 764 N N . ILE A 1 94 ? 27.383 -11.469 -27.004 1.00 67.69 94 ILE A N 1
ATOM 765 C CA . ILE A 1 94 ? 27.271 -12.709 -27.799 1.00 67.69 94 ILE A CA 1
ATOM 766 C C . ILE A 1 94 ? 28.549 -12.948 -28.627 1.00 67.69 94 ILE A C 1
ATOM 768 O O . ILE A 1 94 ? 28.845 -14.079 -28.998 1.00 67.69 9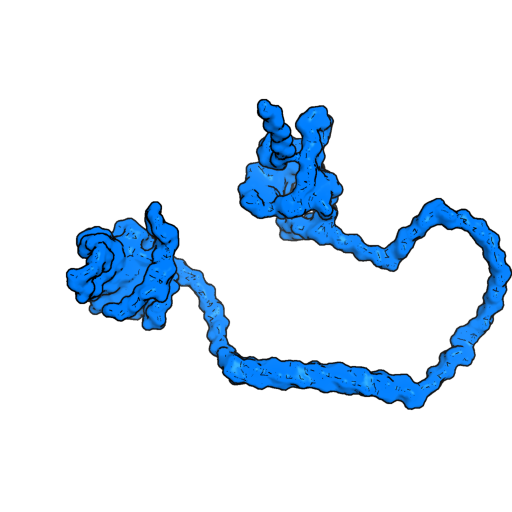4 ILE A O 1
ATOM 772 N N . GLU A 1 95 ? 29.356 -11.907 -28.851 1.00 61.00 95 GLU A N 1
ATOM 773 C CA . GLU A 1 95 ? 30.594 -11.974 -29.626 1.00 61.00 95 GLU A CA 1
ATOM 774 C C . GLU A 1 95 ? 31.724 -11.253 -28.881 1.00 61.00 95 GLU A C 1
ATOM 776 O O . GLU A 1 95 ? 31.531 -10.158 -28.345 1.00 61.00 95 GLU A O 1
ATOM 781 N N . MET A 1 96 ? 32.899 -11.886 -28.817 1.00 74.38 96 MET A N 1
ATOM 782 C CA . MET A 1 96 ? 34.084 -11.278 -28.214 1.00 74.38 96 MET A CA 1
ATOM 783 C C . MET A 1 96 ? 34.447 -10.001 -28.989 1.00 74.38 96 MET A C 1
ATOM 785 O O . MET A 1 96 ? 34.541 -10.060 -30.218 1.00 74.38 96 MET A O 1
ATOM 789 N N . PRO A 1 97 ? 34.672 -8.853 -28.319 1.00 60.31 97 PRO A N 1
ATOM 790 C CA . PRO A 1 97 ? 35.107 -7.641 -29.001 1.00 60.31 97 PRO A CA 1
ATOM 791 C C . PRO A 1 97 ? 36.418 -7.921 -29.740 1.00 60.31 97 PRO A C 1
ATOM 793 O O . PRO A 1 97 ? 37.414 -8.285 -29.112 1.00 60.31 97 PRO A O 1
ATOM 796 N N . LYS A 1 98 ? 36.429 -7.766 -31.069 1.00 64.19 98 LYS A N 1
ATOM 797 C CA . LYS A 1 98 ? 37.665 -7.859 -31.855 1.00 64.19 98 LYS A CA 1
ATOM 798 C C . LYS A 1 98 ? 38.632 -6.782 -31.372 1.00 64.19 98 LYS A C 1
ATOM 800 O O . LYS A 1 98 ? 38.324 -5.591 -31.436 1.00 64.19 98 LYS A O 1
ATOM 805 N N . ALA A 1 99 ? 39.787 -7.202 -30.867 1.00 57.66 99 ALA A N 1
ATOM 806 C CA . ALA A 1 99 ? 40.848 -6.290 -30.480 1.00 57.66 99 ALA A CA 1
ATOM 807 C C . ALA A 1 99 ? 41.380 -5.575 -31.732 1.00 57.66 99 ALA A C 1
ATOM 809 O O . ALA A 1 99 ? 41.686 -6.205 -32.739 1.00 57.66 99 ALA A O 1
ATOM 810 N N . VAL A 1 100 ? 41.518 -4.251 -31.663 1.00 58.59 100 VAL A N 1
ATOM 811 C CA . VAL A 1 100 ? 41.912 -3.375 -32.789 1.00 58.59 100 VAL A CA 1
ATOM 812 C C . VAL A 1 100 ? 43.391 -3.557 -33.212 1.00 58.59 100 VAL A C 1
ATOM 814 O O . VAL A 1 100 ? 43.891 -2.814 -34.042 1.00 58.59 100 VAL A O 1
ATOM 817 N N . ASN A 1 101 ? 44.100 -4.570 -32.699 1.00 52.84 101 ASN A N 1
ATOM 818 C CA . ASN A 1 101 ? 45.525 -4.807 -32.974 1.00 52.84 101 ASN A CA 1
ATOM 819 C C . ASN A 1 101 ? 45.857 -6.168 -33.612 1.00 52.84 101 ASN A C 1
ATOM 821 O O . ASN A 1 101 ? 47.026 -6.557 -33.627 1.00 52.84 101 ASN A O 1
ATOM 825 N N . ASP A 1 102 ? 44.886 -6.868 -34.201 1.00 51.69 102 ASP A N 1
ATOM 826 C CA . ASP A 1 102 ? 45.198 -8.012 -35.064 1.00 51.69 102 ASP A CA 1
ATOM 827 C C . ASP A 1 102 ? 45.604 -7.521 -36.461 1.00 51.69 102 ASP A C 1
ATOM 829 O O . ASP A 1 102 ? 44.806 -7.445 -37.395 1.00 51.69 102 ASP A O 1
ATOM 833 N N . TYR A 1 103 ? 46.882 -7.168 -36.610 1.00 51.94 103 TYR A N 1
ATOM 834 C CA . TYR A 1 103 ? 47.499 -7.069 -37.928 1.00 51.94 103 TYR A CA 1
ATOM 835 C C . TYR A 1 103 ? 47.459 -8.448 -38.593 1.00 51.94 103 TYR A C 1
ATOM 837 O O . TYR A 1 103 ? 47.840 -9.450 -37.984 1.00 51.94 103 TYR A O 1
ATOM 845 N N . ALA A 1 104 ? 47.003 -8.490 -39.848 1.00 54.53 104 ALA A N 1
ATOM 846 C CA . ALA A 1 104 ? 46.916 -9.699 -40.654 1.00 54.53 104 ALA A CA 1
ATOM 847 C C . ALA A 1 104 ? 48.266 -10.437 -40.680 1.00 54.53 104 ALA A C 1
ATOM 849 O O . ALA A 1 104 ? 49.221 -10.022 -41.338 1.00 54.53 104 ALA A O 1
ATOM 850 N N . ARG A 1 105 ? 48.343 -11.552 -39.951 1.00 55.91 105 ARG A N 1
ATOM 851 C CA . ARG A 1 105 ? 49.407 -12.539 -40.120 1.00 55.91 105 ARG A CA 1
ATOM 852 C C . ARG A 1 105 ? 49.179 -13.228 -41.475 1.00 55.91 105 ARG A C 1
ATOM 854 O O . ARG A 1 105 ? 48.052 -13.659 -41.710 1.00 55.91 105 ARG A O 1
ATOM 861 N N . PRO A 1 106 ? 50.195 -13.361 -42.349 1.00 55.94 106 PRO A N 1
ATOM 862 C CA . PRO A 1 106 ? 50.069 -14.165 -43.561 1.00 55.94 106 PRO A CA 1
ATOM 863 C C . PRO A 1 106 ? 49.606 -15.580 -43.200 1.00 55.94 106 PRO A C 1
ATOM 865 O O . PRO A 1 106 ? 50.203 -16.224 -42.332 1.00 55.94 106 PRO A O 1
ATOM 868 N N . GLU A 1 107 ? 48.523 -16.032 -43.829 1.00 60.06 107 GLU A N 1
ATOM 869 C CA . GLU A 1 107 ? 47.968 -17.368 -43.625 1.00 60.06 107 GLU A CA 1
ATOM 870 C C . GLU A 1 107 ? 49.006 -18.444 -43.997 1.00 60.06 107 GLU A C 1
ATOM 872 O O . GLU A 1 107 ? 49.599 -18.382 -45.079 1.00 60.06 107 GLU A O 1
ATOM 877 N N . PRO A 1 108 ? 49.231 -19.459 -43.143 1.00 64.19 108 PRO A N 1
ATOM 878 C CA . PRO A 1 108 ? 49.855 -20.695 -43.589 1.00 64.19 108 PRO A CA 1
ATOM 879 C C . PRO A 1 108 ? 48.945 -21.385 -44.623 1.00 64.19 108 PRO A C 1
ATOM 881 O O . PRO A 1 108 ? 47.723 -21.235 -44.549 1.00 64.19 108 PRO A O 1
ATOM 884 N N . PRO A 1 109 ? 49.503 -22.157 -45.575 1.00 61.47 109 PRO A N 1
ATOM 885 C CA . PRO A 1 109 ? 48.722 -22.791 -46.630 1.00 61.47 109 PRO A CA 1
ATOM 886 C C . PRO A 1 109 ? 47.600 -23.655 -46.047 1.00 61.47 109 PRO A C 1
ATOM 888 O O . PRO A 1 109 ? 47.815 -24.435 -45.115 1.00 61.47 109 PRO A O 1
ATOM 891 N N . ALA A 1 110 ? 46.406 -23.491 -46.620 1.00 62.72 110 ALA A N 1
ATOM 892 C CA . ALA A 1 110 ? 45.185 -24.154 -46.193 1.00 62.72 110 ALA A CA 1
ATOM 893 C C . ALA A 1 110 ? 45.386 -25.678 -46.076 1.00 62.72 110 ALA A C 1
ATOM 895 O O . ALA A 1 110 ? 45.784 -26.318 -47.058 1.00 62.72 110 ALA A O 1
ATOM 896 N N . PRO A 1 111 ? 45.091 -26.297 -44.917 1.00 58.62 111 PRO A N 1
ATOM 897 C CA . PRO A 1 111 ? 44.960 -27.741 -44.859 1.00 58.62 111 PRO A CA 1
ATOM 898 C C . PRO A 1 111 ? 43.788 -28.155 -45.754 1.00 58.62 111 PRO A C 1
ATOM 900 O O . PRO A 1 111 ? 42.697 -27.588 -45.685 1.00 58.62 111 PRO A O 1
ATOM 903 N N . GLN A 1 112 ? 44.048 -29.127 -46.628 1.00 60.34 112 GLN A N 1
ATOM 904 C CA . GLN A 1 112 ? 43.064 -29.708 -47.539 1.00 60.34 112 GLN A CA 1
ATOM 905 C C . GLN A 1 112 ? 41.788 -30.086 -46.769 1.00 60.34 112 GLN A C 1
ATOM 907 O O . GLN A 1 112 ? 41.896 -30.594 -45.647 1.00 60.34 112 GLN A O 1
ATOM 912 N N . PRO A 1 113 ? 40.586 -29.882 -47.338 1.00 50.38 113 PRO A N 1
ATOM 913 C CA . PRO A 1 113 ? 39.359 -30.302 -46.687 1.00 50.38 113 PRO A CA 1
ATOM 914 C C . PRO A 1 113 ? 39.353 -31.830 -46.601 1.00 50.38 113 PRO A C 1
ATOM 916 O O . PRO A 1 113 ? 39.025 -32.528 -47.559 1.00 50.38 113 PRO A O 1
ATOM 919 N N . VAL A 1 114 ? 39.715 -32.362 -45.434 1.00 50.91 114 VAL A N 1
ATOM 920 C CA . VAL A 1 114 ? 39.331 -33.718 -45.058 1.00 50.91 114 VAL A CA 1
ATOM 921 C C . VAL A 1 114 ? 37.811 -33.743 -45.069 1.00 50.91 114 VAL A C 1
ATOM 923 O O . VAL A 1 114 ? 37.155 -33.052 -44.291 1.00 50.91 114 VAL A O 1
ATOM 926 N N . SER A 1 115 ? 37.247 -34.482 -46.022 1.00 41.84 115 SER A N 1
ATOM 927 C CA . SER A 1 115 ? 35.809 -34.653 -46.159 1.00 41.84 115 SER A CA 1
ATOM 928 C C . SER A 1 115 ? 35.224 -35.057 -44.806 1.00 41.84 115 SER A C 1
ATOM 930 O O . SER A 1 115 ? 35.475 -36.158 -44.309 1.00 41.84 115 SER A O 1
ATOM 932 N N . THR A 1 116 ? 34.412 -34.181 -44.224 1.00 49.41 116 THR A N 1
ATOM 933 C CA . THR A 1 116 ? 33.687 -34.379 -42.961 1.00 49.41 116 THR A CA 1
ATOM 934 C C . THR A 1 116 ? 32.651 -35.507 -43.026 1.00 49.41 116 THR A C 1
ATOM 936 O O . THR A 1 116 ? 31.993 -35.804 -42.035 1.00 49.41 116 THR A O 1
ATOM 939 N N . VAL A 1 117 ? 32.538 -36.196 -44.163 1.00 52.09 117 VAL A N 1
ATOM 940 C CA . VAL A 1 117 ? 31.566 -37.270 -44.393 1.00 52.09 117 VAL A CA 1
ATOM 941 C C . VAL A 1 117 ? 32.051 -38.641 -43.887 1.00 52.09 117 VAL A C 1
ATOM 943 O O . VAL A 1 117 ? 31.261 -39.575 -43.822 1.00 52.09 117 VAL A O 1
ATOM 946 N N . ALA A 1 118 ? 33.317 -38.789 -43.472 1.00 49.50 118 ALA A N 1
ATOM 947 C CA . ALA A 1 118 ? 33.856 -40.081 -43.012 1.00 49.50 118 ALA A CA 1
ATOM 948 C C . ALA A 1 118 ? 34.080 -40.197 -41.488 1.00 49.50 118 ALA A C 1
ATOM 950 O O . ALA A 1 118 ? 34.356 -41.293 -41.002 1.00 49.50 118 ALA A O 1
ATOM 951 N N . ALA A 1 119 ? 33.943 -39.109 -40.720 1.00 46.03 119 ALA A N 1
ATOM 952 C CA . ALA A 1 119 ? 34.234 -39.097 -39.278 1.00 46.03 119 ALA A CA 1
ATOM 953 C C . ALA A 1 119 ? 32.993 -39.165 -38.365 1.00 46.03 119 ALA A C 1
ATOM 955 O O . ALA A 1 119 ? 33.141 -39.253 -37.151 1.00 46.03 119 ALA A O 1
ATOM 956 N N . MET A 1 120 ? 31.775 -39.196 -38.917 1.00 46.97 120 MET A N 1
ATOM 957 C CA . MET A 1 120 ? 30.562 -39.539 -38.159 1.00 46.97 120 MET A CA 1
ATOM 958 C C . MET A 1 120 ? 30.200 -41.014 -38.356 1.00 46.97 120 MET A C 1
ATOM 960 O O . MET A 1 120 ? 29.103 -41.356 -38.786 1.00 46.97 120 MET A O 1
ATOM 964 N N . ARG A 1 121 ? 31.109 -41.927 -38.002 1.00 49.50 121 ARG A N 1
ATOM 965 C CA . ARG A 1 121 ? 30.644 -43.205 -37.451 1.00 49.50 121 ARG A CA 1
ATOM 966 C C . ARG A 1 121 ? 30.294 -42.933 -35.994 1.00 49.50 121 ARG A C 1
ATOM 968 O O . ARG A 1 121 ? 31.144 -43.052 -35.118 1.00 49.50 121 ARG A O 1
ATOM 975 N N . LEU A 1 122 ? 29.049 -42.507 -35.773 1.00 53.38 122 LEU A N 1
ATOM 976 C CA . LEU A 1 122 ? 28.407 -42.556 -34.464 1.00 53.38 122 LEU A CA 1
ATOM 977 C C . LEU A 1 122 ? 28.634 -43.958 -33.904 1.00 53.38 122 LEU A C 1
ATOM 979 O O . LEU A 1 122 ? 28.224 -44.959 -34.493 1.00 53.38 122 LEU A O 1
ATOM 983 N N . ASN A 1 123 ? 29.363 -44.029 -32.797 1.00 49.50 123 ASN A N 1
ATOM 984 C CA . ASN A 1 123 ? 29.574 -45.262 -32.067 1.00 49.50 123 ASN A CA 1
ATOM 985 C C . ASN A 1 123 ? 28.265 -45.552 -31.305 1.00 49.50 123 ASN A C 1
ATOM 987 O O . ASN A 1 123 ? 28.126 -45.262 -30.118 1.00 49.50 123 ASN A O 1
ATOM 991 N N . ASP A 1 124 ? 27.279 -46.071 -32.038 1.00 55.88 124 ASP A N 1
ATOM 992 C CA . ASP A 1 124 ? 25.835 -46.126 -31.740 1.00 55.88 124 ASP A CA 1
ATOM 993 C C . ASP A 1 124 ? 25.442 -47.013 -30.528 1.00 55.88 124 ASP A C 1
ATOM 995 O O . ASP A 1 124 ? 24.273 -47.275 -30.255 1.00 55.88 124 ASP A O 1
ATOM 999 N N . GLY A 1 125 ? 26.415 -47.511 -29.755 1.00 56.97 125 GLY A N 1
ATOM 1000 C CA . GLY A 1 125 ? 26.183 -48.483 -28.676 1.00 56.97 125 GLY A CA 1
ATOM 1001 C C . GLY A 1 125 ? 26.298 -47.952 -27.241 1.00 56.97 125 GLY A C 1
ATOM 1002 O O . GLY A 1 125 ? 25.694 -48.530 -26.326 1.00 56.97 125 GLY A O 1
ATOM 1003 N N . ALA A 1 126 ? 27.079 -46.888 -27.018 1.00 57.47 126 ALA A N 1
ATOM 1004 C CA . ALA A 1 126 ? 27.426 -46.402 -25.675 1.00 57.47 126 ALA A CA 1
ATOM 1005 C C . ALA A 1 126 ? 26.718 -45.087 -25.304 1.00 57.47 126 ALA A C 1
ATOM 1007 O O . ALA A 1 126 ? 26.215 -44.959 -24.186 1.00 57.47 126 ALA A O 1
ATOM 1008 N N . GLU A 1 127 ? 26.582 -44.151 -26.248 1.00 53.47 127 GLU A N 1
ATOM 1009 C CA . GLU A 1 127 ? 25.959 -42.840 -26.002 1.00 53.47 127 GLU A CA 1
ATOM 1010 C C . GLU A 1 127 ? 24.458 -42.945 -25.699 1.00 53.47 127 GLU A C 1
ATOM 1012 O O . GLU A 1 127 ? 23.957 -42.259 -24.808 1.00 53.47 127 GLU A O 1
ATOM 1017 N N . SER A 1 128 ? 23.745 -43.887 -26.334 1.00 60.25 128 SER A N 1
ATOM 1018 C CA . SER A 1 128 ? 22.315 -44.110 -26.065 1.00 60.25 128 SER A CA 1
ATOM 1019 C C . SER A 1 128 ? 22.054 -44.537 -24.615 1.00 60.25 128 SER A C 1
ATOM 1021 O O . SER A 1 128 ? 21.040 -44.160 -24.030 1.00 60.25 128 SER A O 1
ATOM 1023 N N . ARG A 1 129 ? 22.968 -45.299 -23.995 1.00 64.81 129 ARG A N 1
ATOM 1024 C CA . ARG A 1 129 ? 22.793 -45.772 -22.610 1.00 64.81 129 ARG A CA 1
ATOM 1025 C C . ARG A 1 129 ? 23.058 -44.667 -21.598 1.00 64.81 129 ARG A C 1
ATOM 1027 O O . ARG A 1 129 ? 22.293 -44.528 -20.651 1.00 64.81 129 ARG A O 1
ATOM 1034 N N . ILE A 1 130 ? 24.091 -43.861 -21.825 1.00 75.88 130 ILE A N 1
ATOM 1035 C CA . ILE A 1 130 ? 24.422 -42.724 -20.958 1.00 75.88 130 ILE A CA 1
ATOM 1036 C C . ILE A 1 130 ? 23.353 -41.632 -21.075 1.00 75.88 130 ILE A C 1
ATOM 1038 O O . ILE A 1 130 ? 22.880 -41.142 -20.053 1.00 75.88 130 ILE A O 1
ATOM 1042 N N . GLY A 1 131 ? 22.869 -41.336 -22.286 1.00 76.75 131 GLY A N 1
ATOM 1043 C CA . GLY A 1 131 ? 21.748 -40.413 -22.491 1.00 76.75 131 GLY A CA 1
ATOM 1044 C C . GLY A 1 131 ? 20.451 -40.892 -21.828 1.00 76.75 131 GLY A C 1
ATOM 1045 O O . GLY A 1 131 ? 19.783 -40.115 -21.147 1.00 76.75 131 GLY A O 1
ATOM 1046 N N . LYS A 1 132 ? 20.125 -42.189 -21.940 1.00 78.12 132 LYS A N 1
ATOM 1047 C CA . LYS A 1 132 ? 18.966 -42.788 -21.251 1.00 78.12 132 LYS A CA 1
ATOM 1048 C C . LYS A 1 132 ? 19.105 -42.755 -19.728 1.00 78.12 132 LYS A C 1
ATOM 1050 O O . LYS A 1 132 ? 18.110 -42.523 -19.048 1.00 78.12 132 LYS A O 1
ATOM 1055 N N . LEU A 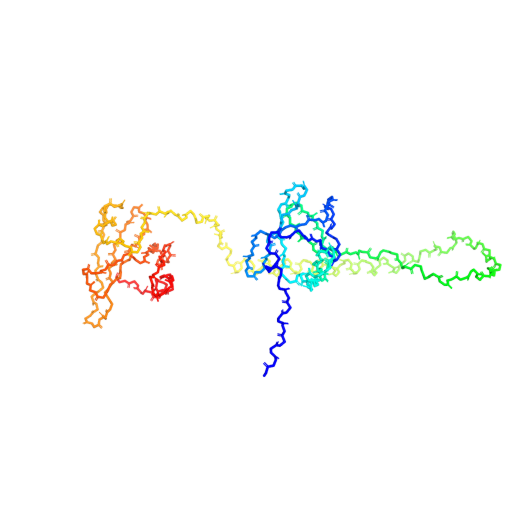1 133 ? 20.311 -42.946 -19.190 1.00 85.50 133 LEU A N 1
ATOM 1056 C CA . LEU A 1 133 ? 20.570 -42.843 -17.751 1.00 85.50 133 LEU A CA 1
ATOM 1057 C C . LEU A 1 133 ? 20.416 -41.406 -17.247 1.00 85.50 133 LEU A C 1
ATOM 1059 O O . LEU A 1 133 ? 19.749 -41.195 -16.239 1.00 85.50 133 LEU A O 1
ATOM 1063 N N . ILE A 1 134 ? 20.961 -40.419 -17.963 1.00 85.62 134 ILE A N 1
ATOM 1064 C CA . ILE A 1 134 ? 20.826 -39.000 -17.599 1.00 85.62 134 ILE A CA 1
ATOM 1065 C C . ILE A 1 134 ? 19.351 -38.583 -17.625 1.00 85.62 134 ILE A C 1
ATOM 1067 O O . ILE A 1 134 ? 18.863 -37.986 -16.666 1.00 85.62 134 ILE A O 1
ATOM 1071 N N . LEU A 1 135 ? 18.618 -38.957 -18.679 1.00 88.00 135 LEU A N 1
ATOM 1072 C CA . LEU A 1 135 ? 17.185 -38.681 -18.786 1.00 88.00 135 LEU A CA 1
ATOM 1073 C C . LEU A 1 135 ? 16.387 -39.382 -17.675 1.00 88.00 135 LEU A C 1
ATOM 1075 O O . LEU A 1 135 ? 15.482 -38.782 -17.098 1.00 88.00 135 LEU A O 1
ATOM 1079 N N . GLY A 1 136 ? 16.746 -40.626 -17.344 1.00 91.75 136 GLY A N 1
ATOM 1080 C CA . GLY A 1 136 ? 16.124 -41.393 -16.267 1.00 91.75 136 GLY A CA 1
ATOM 1081 C C . GLY A 1 136 ? 16.326 -40.756 -14.893 1.00 91.75 136 GLY A C 1
ATOM 1082 O O . GLY A 1 136 ? 15.365 -40.615 -14.141 1.00 91.75 136 GLY A O 1
ATOM 1083 N N . VAL A 1 137 ? 17.546 -40.307 -14.580 1.00 93.31 137 VAL A N 1
ATOM 1084 C CA . VAL A 1 137 ? 17.854 -39.617 -13.316 1.00 93.31 137 VAL A CA 1
ATOM 1085 C C . VAL A 1 137 ? 17.134 -38.270 -13.236 1.00 93.31 137 VAL A C 1
ATOM 1087 O O . VAL A 1 137 ? 16.569 -37.945 -12.192 1.00 93.31 137 VAL A O 1
ATOM 1090 N N . LEU A 1 138 ? 17.089 -37.509 -14.335 1.00 94.00 138 LEU A N 1
ATOM 1091 C CA . LEU A 1 138 ? 16.375 -36.232 -14.387 1.00 94.00 138 LEU A CA 1
ATOM 1092 C C . LEU A 1 138 ? 14.870 -36.426 -14.145 1.00 94.00 138 LEU A C 1
ATOM 1094 O O . LEU A 1 138 ? 14.281 -35.749 -13.302 1.00 94.00 138 LEU A O 1
ATOM 1098 N N . ALA A 1 139 ? 14.258 -37.390 -14.839 1.00 93.94 139 ALA A N 1
ATOM 1099 C CA . ALA A 1 139 ? 12.846 -37.714 -14.675 1.00 93.94 139 ALA A CA 1
ATOM 1100 C C . ALA A 1 139 ? 12.542 -38.203 -13.251 1.00 93.94 139 ALA A C 1
ATOM 1102 O O . ALA A 1 139 ? 11.580 -37.741 -12.637 1.00 93.94 139 ALA A O 1
ATOM 1103 N N . ALA A 1 140 ? 13.391 -39.069 -12.688 1.00 94.69 140 ALA A N 1
ATOM 1104 C CA . ALA A 1 140 ? 13.254 -39.536 -11.312 1.00 94.69 140 ALA A CA 1
ATOM 1105 C C . ALA A 1 140 ? 13.352 -38.383 -10.297 1.00 94.69 140 ALA A C 1
ATOM 1107 O O . ALA A 1 140 ? 12.560 -38.330 -9.359 1.00 94.69 140 ALA A O 1
ATOM 1108 N N . GLY A 1 141 ? 14.261 -37.425 -10.507 1.00 94.25 141 GLY A N 1
ATOM 1109 C CA . GLY A 1 141 ? 14.394 -36.232 -9.666 1.00 94.25 141 GLY A CA 1
ATOM 1110 C C . GLY A 1 141 ? 13.153 -35.334 -9.690 1.00 94.25 141 GLY A C 1
ATOM 1111 O O . GLY A 1 141 ? 12.686 -34.885 -8.639 1.00 94.25 141 GLY A O 1
ATOM 1112 N N . ILE A 1 142 ? 12.573 -35.117 -10.875 1.00 94.44 142 ILE A N 1
ATOM 1113 C CA . ILE A 1 142 ? 11.324 -34.355 -11.038 1.00 94.44 142 ILE A CA 1
ATOM 1114 C C . ILE A 1 142 ? 10.172 -35.062 -10.320 1.00 94.44 142 ILE A C 1
ATOM 1116 O O . ILE A 1 142 ? 9.459 -34.429 -9.542 1.00 94.44 142 ILE A O 1
ATOM 1120 N N . VAL A 1 143 ? 10.016 -36.372 -10.529 1.00 95.50 143 VAL A N 1
ATOM 1121 C CA . VAL A 1 143 ? 8.964 -37.168 -9.879 1.00 95.50 143 VAL A CA 1
ATOM 1122 C C . VAL A 1 143 ? 9.128 -37.152 -8.360 1.00 95.50 143 VAL A C 1
ATOM 1124 O O . VAL A 1 143 ? 8.153 -36.925 -7.649 1.00 95.50 143 VAL A O 1
ATOM 1127 N N . LEU A 1 144 ? 10.350 -37.312 -7.849 1.00 95.06 144 LEU A N 1
ATOM 1128 C CA . LEU A 1 144 ? 10.622 -37.260 -6.414 1.00 95.06 144 LEU A CA 1
ATOM 1129 C C . LEU A 1 144 ? 10.270 -35.889 -5.827 1.00 95.06 144 LEU A C 1
ATOM 1131 O O . LEU A 1 144 ? 9.619 -35.814 -4.788 1.00 95.06 144 LEU A O 1
ATOM 1135 N N . THR A 1 145 ? 10.637 -34.806 -6.515 1.00 90.00 145 THR A N 1
ATOM 1136 C CA . THR A 1 145 ? 10.303 -33.441 -6.088 1.00 90.00 145 THR A CA 1
ATOM 1137 C C . THR A 1 145 ? 8.792 -33.234 -6.090 1.00 90.00 145 THR A C 1
ATOM 1139 O O . THR A 1 145 ? 8.246 -32.665 -5.148 1.00 90.00 145 THR A O 1
ATOM 1142 N N . PHE A 1 146 ? 8.094 -33.752 -7.102 1.00 92.06 146 PHE A N 1
ATOM 1143 C CA . PHE A 1 146 ? 6.640 -33.688 -7.178 1.00 92.06 146 PHE A CA 1
ATOM 1144 C C . PHE A 1 146 ? 5.969 -34.463 -6.037 1.00 92.06 146 PHE A C 1
ATOM 1146 O O . PHE A 1 146 ? 5.035 -33.952 -5.426 1.00 92.06 146 PHE A O 1
ATOM 1153 N N . ILE A 1 147 ? 6.471 -35.655 -5.696 1.00 91.06 147 ILE A N 1
ATOM 1154 C CA . ILE A 1 147 ? 5.975 -36.461 -4.569 1.00 91.06 147 ILE A CA 1
ATOM 1155 C C . ILE A 1 147 ? 6.198 -35.728 -3.247 1.00 91.06 147 ILE A C 1
ATOM 1157 O O . ILE A 1 147 ? 5.266 -35.618 -2.456 1.00 91.06 147 ILE A O 1
ATOM 1161 N N . VAL A 1 148 ? 7.396 -35.183 -3.019 1.00 89.44 148 VAL A N 1
ATOM 1162 C CA . VAL A 1 148 ? 7.707 -34.398 -1.816 1.00 89.44 148 VAL A CA 1
ATOM 1163 C C . VAL A 1 148 ? 6.768 -33.195 -1.732 1.00 89.44 148 VAL A C 1
ATOM 1165 O O . VAL A 1 148 ? 6.051 -33.048 -0.747 1.00 89.44 148 VAL A O 1
ATOM 1168 N N . VAL A 1 149 ? 6.673 -32.379 -2.782 1.00 85.44 149 VAL A N 1
ATOM 1169 C CA . VAL A 1 149 ? 5.782 -31.209 -2.799 1.00 85.44 149 VAL A CA 1
ATOM 1170 C C . VAL A 1 149 ? 4.323 -31.611 -2.607 1.00 85.44 149 VAL A C 1
ATOM 1172 O O . VAL A 1 149 ? 3.622 -30.932 -1.871 1.00 85.44 149 VAL A O 1
ATOM 1175 N N . SER A 1 150 ? 3.855 -32.703 -3.212 1.00 82.69 150 SER A N 1
ATOM 1176 C CA . SER A 1 150 ? 2.479 -33.187 -3.062 1.00 82.69 150 SER A CA 1
ATOM 1177 C C . SER A 1 150 ? 2.196 -33.670 -1.639 1.00 82.69 150 SER A C 1
ATOM 1179 O O . SER A 1 150 ? 1.174 -33.309 -1.060 1.00 82.69 150 SER A O 1
ATOM 1181 N N . PHE A 1 151 ? 3.123 -34.408 -1.029 1.00 83.12 151 PHE A N 1
ATOM 1182 C CA . PHE A 1 151 ? 2.973 -34.915 0.332 1.00 83.12 151 PHE A CA 1
ATOM 1183 C C . PHE A 1 151 ? 3.046 -33.791 1.374 1.00 83.12 151 PHE A C 1
ATOM 1185 O O . PHE A 1 151 ? 2.267 -33.774 2.327 1.00 83.12 151 PHE A O 1
ATOM 1192 N N . PHE A 1 152 ? 3.933 -32.811 1.168 1.00 76.62 152 PHE A N 1
ATOM 1193 C CA . PHE A 1 152 ? 4.040 -31.632 2.026 1.00 76.62 152 PHE A CA 1
ATOM 1194 C C . PHE A 1 152 ? 2.920 -30.609 1.773 1.00 76.62 152 PHE A C 1
ATOM 1196 O O . PHE A 1 152 ? 2.450 -30.036 2.746 1.00 76.62 152 PHE A O 1
ATOM 1203 N N . ARG A 1 153 ? 2.406 -30.431 0.544 1.00 67.00 153 ARG A N 1
ATOM 1204 C CA . ARG A 1 153 ? 1.172 -29.651 0.275 1.00 67.00 153 ARG A CA 1
ATOM 1205 C C . ARG A 1 153 ? -0.083 -30.329 0.813 1.00 67.00 153 ARG A C 1
ATOM 1207 O O . ARG A 1 153 ? -1.023 -29.641 1.171 1.00 67.00 153 ARG A O 1
ATOM 1214 N N . GLY A 1 154 ? -0.124 -31.659 0.841 1.00 61.78 154 GLY A N 1
ATOM 1215 C CA . GLY A 1 154 ? -1.246 -32.407 1.410 1.00 61.78 154 GLY A CA 1
ATOM 1216 C C . GLY A 1 154 ? -1.268 -32.371 2.941 1.00 61.78 154 GLY A C 1
ATOM 1217 O O . GLY A 1 154 ? -2.340 -32.416 3.534 1.00 61.78 154 GLY A O 1
ATOM 1218 N N . ARG A 1 155 ? -0.096 -32.269 3.588 1.00 62.72 155 ARG A N 1
ATOM 1219 C CA . ARG A 1 155 ? 0.035 -32.129 5.052 1.00 62.72 155 ARG A CA 1
ATOM 1220 C C . ARG A 1 155 ? -0.014 -30.686 5.544 1.00 62.72 155 ARG A C 1
ATOM 1222 O O . ARG A 1 155 ? -0.571 -30.436 6.607 1.00 62.72 155 ARG A O 1
ATOM 1229 N N . ALA A 1 156 ? 0.566 -29.747 4.804 1.00 54.19 156 ALA A N 1
ATOM 1230 C CA . ALA A 1 156 ? 0.373 -28.325 5.030 1.00 54.19 156 ALA A CA 1
ATOM 1231 C C . ALA A 1 156 ? -0.965 -27.962 4.397 1.00 54.19 156 ALA A C 1
ATOM 1233 O O . ALA A 1 156 ? -0.997 -27.585 3.230 1.00 54.19 156 ALA A O 1
ATOM 1234 N N . GLY A 1 157 ? -2.049 -28.180 5.151 1.00 51.81 157 GLY A N 1
ATOM 1235 C CA . GLY A 1 157 ? -3.412 -27.880 4.738 1.00 51.81 157 GLY A CA 1
ATOM 1236 C C . GLY A 1 157 ? -3.442 -26.578 3.955 1.00 51.81 157 GLY A C 1
ATOM 1237 O O . GLY A 1 157 ? -3.247 -25.500 4.512 1.00 51.81 157 GLY A O 1
ATOM 1238 N N . VAL A 1 158 ? -3.639 -26.698 2.643 1.00 49.75 158 VAL A N 1
ATOM 1239 C CA . VAL A 1 158 ? -3.998 -25.569 1.801 1.00 49.75 158 VAL A CA 1
ATOM 1240 C C . VAL A 1 158 ? -5.443 -25.272 2.171 1.00 49.75 158 VAL A C 1
ATOM 1242 O O . VAL A 1 158 ? -6.382 -25.646 1.474 1.00 49.75 158 VAL A O 1
ATOM 1245 N N . GLU A 1 159 ? -5.620 -24.653 3.338 1.00 50.91 159 GLU A N 1
ATOM 1246 C CA . GLU A 1 159 ? -6.742 -23.766 3.553 1.00 50.91 159 GLU A CA 1
ATOM 1247 C C . GLU A 1 159 ? -6.713 -22.832 2.358 1.00 50.91 159 GLU A C 1
ATOM 1249 O O . GLU A 1 159 ? -5.707 -22.173 2.081 1.00 50.91 159 GLU A O 1
ATOM 1254 N N . ASN A 1 160 ? -7.779 -22.893 1.572 1.00 50.03 160 ASN A N 1
ATOM 1255 C CA . ASN A 1 160 ? -8.013 -21.970 0.491 1.00 50.03 160 ASN A CA 1
ATOM 1256 C C . ASN A 1 160 ? -7.850 -20.569 1.078 1.00 50.03 160 ASN A C 1
ATOM 1258 O O . ASN A 1 160 ? -8.760 -20.068 1.736 1.00 50.03 160 ASN A O 1
ATOM 1262 N N . VAL A 1 161 ? -6.689 -19.943 0.876 1.00 50.88 161 VAL A N 1
ATOM 1263 C CA . VAL A 1 161 ? -6.523 -18.514 1.108 1.00 50.88 161 VAL A CA 1
ATOM 1264 C C . VAL A 1 161 ? -7.322 -17.869 -0.007 1.00 50.88 161 VAL A C 1
ATOM 1266 O O . VAL A 1 161 ? -6.820 -17.530 -1.078 1.00 50.88 161 VAL A O 1
ATOM 1269 N N . GLN A 1 162 ? -8.626 -17.806 0.234 1.00 42.28 162 GLN A N 1
ATOM 1270 C CA . GLN A 1 162 ? -9.548 -16.952 -0.462 1.00 42.28 162 GLN A CA 1
ATOM 1271 C C . GLN A 1 162 ? -9.018 -15.553 -0.175 1.00 42.28 162 GLN A C 1
ATOM 1273 O O . GLN A 1 162 ? -9.204 -15.002 0.910 1.00 42.28 162 GLN A O 1
ATOM 1278 N N . TYR A 1 163 ? -8.262 -15.013 -1.128 1.00 41.66 163 TYR A N 1
ATOM 1279 C CA . TYR A 1 163 ? -7.962 -13.595 -1.182 1.00 41.66 163 TYR A CA 1
ATOM 1280 C C . TYR A 1 163 ? -9.292 -12.883 -1.430 1.00 41.66 163 TYR A C 1
ATOM 1282 O O . TYR A 1 163 ? -9.628 -12.503 -2.548 1.00 41.66 163 TYR A O 1
ATOM 1290 N N . VAL A 1 164 ? -10.086 -12.741 -0.369 1.00 46.72 164 VAL A N 1
ATOM 1291 C CA . VAL A 1 164 ? -11.101 -11.706 -0.295 1.00 46.72 164 VAL A CA 1
ATOM 1292 C C . VAL A 1 164 ? -10.275 -10.436 -0.274 1.00 46.72 164 VAL A C 1
ATOM 1294 O O . VAL A 1 164 ? -9.581 -10.161 0.707 1.00 46.72 164 VAL A O 1
ATOM 1297 N N . GLY A 1 165 ? -10.247 -9.718 -1.399 1.00 40.06 165 GLY A N 1
ATOM 1298 C CA . GLY A 1 165 ? -9.748 -8.353 -1.397 1.00 40.06 165 GLY A CA 1
ATOM 1299 C C . GLY A 1 165 ? -10.416 -7.683 -0.211 1.00 40.06 165 GLY A C 1
ATOM 1300 O O . GLY A 1 165 ? -11.644 -7.691 -0.134 1.00 40.06 165 GLY A O 1
ATOM 1301 N N . ILE A 1 166 ? -9.621 -7.240 0.764 1.00 45.75 166 ILE A N 1
ATOM 1302 C CA . ILE A 1 166 ? -10.127 -6.485 1.900 1.00 45.75 166 ILE A CA 1
ATOM 1303 C C . ILE A 1 166 ? -10.665 -5.209 1.264 1.00 45.75 166 ILE A C 1
ATOM 1305 O O . ILE A 1 166 ? -9.949 -4.226 1.094 1.00 45.75 166 ILE A O 1
ATOM 1309 N N . VAL A 1 167 ? -11.925 -5.250 0.836 1.00 43.81 167 VAL A N 1
ATOM 1310 C CA . VAL A 1 167 ? -12.760 -4.073 0.760 1.00 43.81 167 VAL A CA 1
ATOM 1311 C C . VAL A 1 167 ? -12.795 -3.661 2.211 1.00 43.81 167 VAL A C 1
ATOM 1313 O O . VAL A 1 167 ? -13.532 -4.220 3.019 1.00 43.81 167 VAL A O 1
ATOM 1316 N N . GLN A 1 168 ? -11.863 -2.783 2.562 1.00 49.97 168 GLN A N 1
ATOM 1317 C CA . GLN A 1 168 ? -11.872 -2.056 3.804 1.00 49.97 168 GLN A CA 1
ATOM 1318 C C . GLN A 1 168 ? -13.163 -1.255 3.701 1.00 49.97 168 GLN A C 1
ATOM 1320 O O . GLN A 1 168 ? -13.189 -0.183 3.100 1.00 49.97 168 GLN A O 1
ATOM 1325 N N . GLN A 1 169 ? -14.276 -1.876 4.106 1.00 53.81 169 GLN A N 1
ATOM 1326 C CA . GLN A 1 169 ? -15.565 -1.226 4.190 1.00 53.81 169 GLN A CA 1
ATOM 1327 C C . GLN A 1 169 ? -15.317 -0.096 5.166 1.00 53.81 169 GLN A C 1
ATOM 1329 O O . GLN A 1 169 ? -15.208 -0.296 6.372 1.00 53.81 169 GLN A O 1
ATOM 1334 N N . SER A 1 170 ? -15.072 1.082 4.603 1.00 58.06 170 SER A N 1
ATOM 1335 C CA . SER A 1 170 ? -14.875 2.280 5.378 1.00 58.06 170 SER A CA 1
ATOM 1336 C C . SER A 1 170 ? -16.235 2.574 5.973 1.00 58.06 170 SER A C 1
ATOM 1338 O O . SER A 1 170 ? -17.101 3.166 5.334 1.00 58.06 170 SER A O 1
ATOM 1340 N N . TYR A 1 171 ? -16.427 2.132 7.211 1.00 70.12 171 TYR A N 1
ATOM 1341 C CA . TYR A 1 171 ? -17.596 2.441 8.024 1.00 70.12 171 TYR A CA 1
ATOM 1342 C C . TYR A 1 171 ? -17.680 3.946 8.359 1.00 70.12 171 TYR A C 1
ATOM 1344 O O . TYR A 1 171 ? -18.529 4.368 9.141 1.00 70.12 171 TYR A O 1
ATOM 1352 N N . GLY A 1 172 ? -16.779 4.771 7.800 1.00 76.06 172 GLY A N 1
ATOM 1353 C CA . GLY A 1 172 ? -16.687 6.205 8.053 1.00 76.06 172 GLY A CA 1
ATOM 1354 C C . GLY A 1 172 ? -16.357 6.526 9.509 1.00 76.06 172 GLY A C 1
ATOM 1355 O O . GLY A 1 172 ? -16.684 7.621 9.974 1.00 76.06 172 GLY A O 1
ATOM 1356 N N . LEU A 1 173 ? -15.776 5.569 10.238 1.00 84.56 173 LEU A N 1
ATOM 1357 C CA . LEU A 1 173 ? -15.411 5.712 11.640 1.00 84.56 173 LEU A CA 1
ATOM 1358 C C . LEU A 1 173 ? -14.015 6.319 11.769 1.00 84.56 173 LEU A C 1
ATOM 1360 O O . LEU A 1 173 ? -13.100 5.985 11.021 1.00 84.56 173 LEU A O 1
ATOM 1364 N N . SER A 1 174 ? -13.860 7.224 12.727 1.00 85.56 174 SER A N 1
ATOM 1365 C CA . SER A 1 174 ? -12.608 7.927 13.000 1.00 85.56 174 SER A CA 1
ATOM 1366 C C . SER A 1 174 ? -12.313 7.945 14.494 1.00 85.56 174 SER A C 1
ATOM 1368 O O . SER A 1 174 ? -13.212 7.815 15.318 1.00 85.56 174 SER A O 1
ATOM 1370 N N . HIS A 1 175 ? -11.053 8.182 14.858 1.00 85.69 175 HIS A N 1
ATOM 1371 C CA . HIS A 1 175 ? -10.607 8.329 16.248 1.00 85.69 175 HIS A CA 1
ATOM 1372 C C . HIS A 1 175 ? -11.300 9.473 17.015 1.00 85.69 175 HIS A C 1
ATOM 1374 O O . HIS A 1 175 ? -11.175 9.572 18.233 1.00 85.69 175 HIS A O 1
ATOM 1380 N N . LEU A 1 176 ? -12.003 10.367 16.315 1.00 86.62 176 LEU A N 1
ATOM 1381 C CA . LEU A 1 176 ? -12.797 11.439 16.918 1.00 86.62 176 LEU A CA 1
ATOM 1382 C C . LEU A 1 176 ? -14.194 10.978 17.349 1.00 86.62 176 LEU A C 1
ATOM 1384 O O . LEU A 1 176 ? -14.838 11.670 18.137 1.00 86.62 176 LEU A O 1
ATOM 1388 N N . ASP A 1 177 ? -14.659 9.832 16.850 1.00 88.94 177 ASP A N 1
ATOM 1389 C CA . ASP A 1 177 ? -16.004 9.344 17.119 1.00 88.94 177 ASP A CA 1
ATOM 1390 C C . ASP A 1 177 ? -16.107 8.771 18.539 1.00 88.94 177 ASP A C 1
ATOM 1392 O O . ASP A 1 177 ? -15.313 7.931 18.978 1.00 88.94 177 ASP A O 1
ATOM 1396 N N . ASP A 1 178 ? -17.124 9.233 19.262 1.00 91.06 178 ASP A N 1
ATOM 1397 C CA . ASP A 1 178 ? -17.567 8.643 20.518 1.00 91.06 178 ASP A CA 1
ATOM 1398 C C . ASP A 1 178 ? -18.610 7.541 20.269 1.00 91.06 178 ASP A C 1
ATOM 1400 O O . ASP A 1 178 ? -19.069 7.315 19.145 1.00 91.06 178 ASP A O 1
ATOM 1404 N N . ALA A 1 179 ? -18.998 6.831 21.330 1.00 89.50 179 ALA A N 1
ATOM 1405 C CA . ALA A 1 179 ? -19.988 5.761 21.220 1.00 89.50 179 ALA A CA 1
ATOM 1406 C C . ALA A 1 179 ? -21.311 6.256 20.608 1.00 89.50 179 ALA A C 1
ATOM 1408 O O . ALA A 1 179 ? -21.906 5.558 19.792 1.00 89.50 179 ALA A O 1
ATOM 1409 N N . GLY A 1 180 ? -21.740 7.480 20.934 1.00 90.31 180 GLY A N 1
ATOM 1410 C CA . GLY A 1 180 ? -22.950 8.071 20.364 1.00 90.31 180 GLY A CA 1
ATOM 1411 C C . GLY A 1 180 ? -22.839 8.313 18.857 1.00 90.31 180 GLY A C 1
ATOM 1412 O O . GLY A 1 180 ? -23.784 8.044 18.120 1.00 90.31 180 GLY A O 1
ATOM 1413 N N . ALA A 1 181 ? -21.689 8.786 18.377 1.00 91.38 181 ALA A N 1
ATOM 1414 C CA . ALA A 1 181 ? -21.413 8.986 16.961 1.00 91.38 181 ALA A CA 1
ATOM 1415 C C . ALA A 1 181 ? -21.399 7.664 16.192 1.00 91.38 181 ALA A C 1
ATOM 1417 O O . ALA A 1 181 ? -22.001 7.591 15.121 1.00 91.38 181 ALA A O 1
ATOM 1418 N N . VAL A 1 182 ? -20.795 6.613 16.753 1.00 90.56 182 VAL A N 1
ATOM 1419 C CA . VAL A 1 182 ? -20.818 5.281 16.134 1.00 90.56 182 VAL A CA 1
ATOM 1420 C C . VAL A 1 182 ? -22.237 4.724 16.079 1.00 90.56 182 VAL A C 1
ATOM 1422 O O . VAL A 1 182 ? -22.648 4.259 15.023 1.00 90.56 182 VAL A O 1
ATOM 1425 N N . ILE A 1 183 ? -23.016 4.837 17.158 1.00 92.62 183 ILE A N 1
ATOM 1426 C CA . ILE A 1 183 ? -24.414 4.375 17.186 1.00 92.62 183 ILE A CA 1
ATOM 1427 C C . ILE A 1 183 ? -25.264 5.124 16.147 1.00 92.62 183 ILE A C 1
ATOM 1429 O O . ILE A 1 183 ? -26.111 4.530 15.486 1.00 92.62 183 ILE A O 1
ATOM 1433 N N . ARG A 1 184 ? -25.017 6.423 15.931 1.00 90.94 184 ARG A N 1
ATOM 1434 C CA . ARG A 1 184 ? -25.688 7.188 14.864 1.00 90.94 184 ARG A CA 1
ATOM 1435 C C . ARG A 1 184 ? -25.318 6.709 13.455 1.00 90.94 184 ARG A C 1
ATOM 1437 O O . ARG A 1 184 ? -26.152 6.811 12.563 1.00 90.94 184 ARG A O 1
ATOM 1444 N N . LYS A 1 185 ? -24.086 6.229 13.248 1.00 89.69 185 LYS A N 1
ATOM 1445 C CA . LYS A 1 185 ? -23.578 5.776 11.939 1.00 89.69 185 LYS A CA 1
ATOM 1446 C C . LYS A 1 185 ? -23.935 4.317 11.633 1.00 89.69 185 LYS A C 1
ATOM 1448 O O . LYS A 1 185 ? -24.298 4.013 10.503 1.00 89.69 185 LYS A O 1
ATOM 1453 N N . LEU A 1 186 ? -23.819 3.431 12.622 1.00 88.44 186 LEU A N 1
ATOM 1454 C CA . LEU A 1 186 ? -23.973 1.978 12.473 1.00 88.44 186 LEU A CA 1
ATOM 1455 C C . LEU A 1 186 ? -25.304 1.431 13.006 1.00 88.44 186 LEU A C 1
ATOM 1457 O O . LEU A 1 186 ? -25.647 0.286 12.723 1.00 88.44 186 LEU A O 1
ATOM 1461 N N . GLY A 1 187 ? -26.065 2.229 13.756 1.00 89.69 187 GLY A N 1
ATOM 1462 C CA . GLY A 1 187 ? -27.308 1.811 14.401 1.00 89.69 187 GLY A CA 1
ATOM 1463 C C . GLY A 1 187 ? -27.108 1.325 15.838 1.00 89.69 187 GLY A C 1
ATOM 1464 O O . GLY A 1 187 ? -26.070 1.550 16.458 1.00 89.69 187 GLY A O 1
ATOM 1465 N N . GLN A 1 188 ? -28.133 0.678 16.400 1.00 91.88 188 GLN A N 1
ATOM 1466 C CA . GLN A 1 188 ? -28.063 0.156 17.766 1.00 91.88 188 GLN A CA 1
ATOM 1467 C C . GLN A 1 188 ? -27.237 -1.141 17.820 1.00 91.88 188 GLN A C 1
ATOM 1469 O O . GLN A 1 188 ? -27.507 -2.058 17.041 1.00 91.88 188 GLN A O 1
ATOM 1474 N N . PRO A 1 189 ? -26.256 -1.243 18.732 1.00 93.44 189 PRO A N 1
ATOM 1475 C CA . PRO A 1 189 ? -25.512 -2.474 18.945 1.00 93.44 189 PRO A CA 1
ATOM 1476 C C . PRO A 1 189 ? -26.385 -3.510 19.658 1.00 93.44 189 PRO A C 1
ATOM 1478 O O . PRO A 1 189 ? -27.264 -3.164 20.447 1.00 93.44 189 PRO A O 1
ATOM 1481 N N . ALA A 1 190 ? -26.111 -4.790 19.413 1.00 92.56 190 ALA A N 1
ATOM 1482 C CA . ALA A 1 190 ? -26.772 -5.883 20.123 1.00 92.56 190 ALA A CA 1
ATOM 1483 C C . ALA A 1 190 ? -26.242 -6.034 21.555 1.00 92.56 190 ALA A C 1
ATOM 1485 O O . ALA A 1 190 ? -26.984 -6.413 22.457 1.00 92.56 190 ALA A O 1
ATOM 1486 N N . GLU A 1 191 ? -24.960 -5.724 21.766 1.00 91.75 191 GLU A N 1
ATOM 1487 C CA . GLU A 1 191 ? -24.344 -5.736 23.089 1.00 91.75 191 GLU A CA 1
ATOM 1488 C C . GLU A 1 191 ? -23.470 -4.506 23.300 1.00 91.75 191 GLU A C 1
ATOM 1490 O O . GLU A 1 191 ? -22.796 -4.042 22.380 1.00 91.75 191 GLU A O 1
ATOM 1495 N N . ASP A 1 192 ? -23.449 -4.027 24.539 1.00 93.06 192 ASP A N 1
ATOM 1496 C CA . ASP A 1 192 ? -22.630 -2.914 24.995 1.00 93.06 192 ASP A CA 1
ATOM 1497 C C . ASP A 1 192 ? -22.002 -3.285 26.337 1.00 93.06 192 ASP A C 1
ATOM 1499 O O . ASP A 1 192 ? -22.704 -3.503 27.328 1.00 93.06 192 ASP A O 1
ATOM 1503 N N . ARG A 1 193 ? -20.675 -3.422 26.353 1.00 91.50 193 ARG A N 1
ATOM 1504 C CA . ARG A 1 193 ? -19.927 -3.888 27.521 1.00 91.50 193 ARG A CA 1
ATOM 1505 C C . ARG A 1 193 ? -18.739 -2.988 27.801 1.00 91.50 193 ARG A C 1
ATOM 1507 O O . ARG A 1 193 ? -17.961 -2.650 26.912 1.00 91.50 193 ARG A O 1
ATOM 1514 N N . TRP A 1 194 ? -18.551 -2.663 29.072 1.00 89.94 194 TRP A N 1
ATOM 1515 C CA . TRP A 1 194 ? -17.321 -2.058 29.569 1.00 89.94 194 TRP A CA 1
ATOM 1516 C C . TRP A 1 194 ? -16.426 -3.130 30.173 1.00 89.94 194 TRP A C 1
ATOM 1518 O O . TRP A 1 194 ? -16.907 -4.041 30.847 1.00 89.94 194 TRP A O 1
ATOM 1528 N N . ARG A 1 195 ? -15.113 -2.996 29.982 1.00 86.69 195 ARG A N 1
ATOM 1529 C CA . ARG A 1 195 ? -14.146 -3.821 30.701 1.00 86.69 195 ARG A CA 1
ATOM 1530 C C . ARG A 1 195 ? -14.128 -3.399 32.174 1.00 86.69 195 ARG A C 1
ATOM 1532 O O . ARG A 1 195 ? -13.642 -2.323 32.509 1.00 86.69 195 ARG A O 1
ATOM 1539 N N . SER A 1 196 ? -14.623 -4.258 33.060 1.00 68.00 196 SER A N 1
ATOM 1540 C CA . SER A 1 196 ? -14.644 -4.029 34.514 1.00 68.00 196 SER A CA 1
ATOM 1541 C C . SER A 1 196 ? -13.324 -4.462 35.179 1.00 68.00 196 SER A C 1
ATOM 1543 O O . SER A 1 196 ? -13.282 -5.425 35.934 1.00 68.00 196 SER A O 1
ATOM 1545 N N . GLN A 1 197 ? -12.232 -3.789 34.800 1.00 65.88 197 GLN A N 1
ATOM 1546 C CA . GLN A 1 197 ? -10.918 -3.702 35.469 1.00 65.88 197 GLN A CA 1
ATOM 1547 C C . GLN A 1 197 ? -10.899 -2.724 36.657 1.00 65.88 197 GLN A C 1
ATOM 1549 O O . GLN A 1 197 ? -10.868 -1.527 36.390 1.00 65.88 197 GLN A O 1
ATOM 1554 N N . GLU A 1 198 ? -10.899 -3.150 37.927 1.00 56.16 198 GLU A N 1
ATOM 1555 C CA . GLU A 1 198 ? -10.935 -2.228 39.093 1.00 56.16 198 GLU A CA 1
ATOM 1556 C C . GLU A 1 198 ? -9.679 -1.330 39.225 1.00 56.16 198 GLU A C 1
ATOM 1558 O O . GLU A 1 198 ? -9.714 -0.303 39.898 1.00 56.16 198 GLU A O 1
ATOM 1563 N N . SER A 1 199 ? -8.587 -1.657 38.523 1.00 56.50 199 SER A N 1
ATOM 1564 C CA . SER A 1 199 ? -7.307 -0.930 38.566 1.00 56.50 199 SER A CA 1
ATOM 1565 C C . SER A 1 199 ? -6.773 -0.500 37.191 1.00 56.50 199 SER A C 1
ATOM 1567 O O . SER A 1 199 ? -5.571 -0.266 37.054 1.00 56.50 199 SER A O 1
ATOM 1569 N N . ASP A 1 200 ? -7.617 -0.455 36.155 1.00 63.66 200 ASP A N 1
ATOM 1570 C CA . ASP A 1 200 ? -7.150 -0.171 34.792 1.00 63.66 200 ASP A CA 1
ATOM 1571 C C . ASP A 1 200 ? -7.122 1.348 34.534 1.00 63.66 200 ASP A C 1
ATOM 1573 O O . ASP A 1 200 ? -8.158 2.017 34.493 1.00 63.66 200 ASP A O 1
ATOM 1577 N N . VAL A 1 201 ? -5.915 1.899 34.351 1.00 72.75 201 VAL A N 1
ATOM 1578 C CA . VAL A 1 201 ? -5.674 3.318 33.997 1.00 72.75 201 VAL A CA 1
ATOM 1579 C C . VAL A 1 201 ? -6.316 3.670 32.647 1.00 72.75 201 VAL A C 1
ATOM 1581 O O . VAL A 1 201 ? -6.543 4.838 32.334 1.00 72.75 201 VAL A O 1
ATOM 1584 N N . ILE A 1 202 ? -6.601 2.654 31.832 1.00 83.94 202 ILE A N 1
ATOM 1585 C CA . ILE A 1 202 ? -7.228 2.781 30.525 1.00 83.94 202 ILE A CA 1
ATOM 1586 C C . ILE A 1 202 ? -8.518 1.965 30.521 1.00 83.94 202 ILE A C 1
ATOM 1588 O O . ILE A 1 202 ? -8.520 0.762 30.755 1.00 83.94 202 ILE A O 1
ATOM 1592 N N . GLN A 1 203 ? -9.624 2.627 30.212 1.00 88.00 203 GLN A N 1
ATOM 1593 C CA . GLN A 1 203 ? -10.944 2.027 30.120 1.00 88.00 203 GLN A CA 1
ATOM 1594 C C . GLN A 1 203 ? -11.220 1.593 28.679 1.00 88.00 203 GLN A C 1
ATOM 1596 O O . GLN A 1 203 ? -11.011 2.364 27.738 1.00 88.00 203 GLN A O 1
ATOM 1601 N N . TYR A 1 204 ? -11.741 0.376 28.519 1.00 90.50 204 TYR A N 1
ATOM 1602 C CA . TYR A 1 204 ? -12.177 -0.160 27.232 1.00 90.50 204 TYR A CA 1
ATOM 1603 C C . TYR A 1 204 ? -13.687 -0.382 27.213 1.00 90.50 204 TYR A C 1
ATOM 1605 O O . TYR A 1 204 ? -14.256 -0.905 28.175 1.00 90.50 204 TYR A O 1
ATOM 1613 N N . ARG A 1 205 ? -14.321 -0.040 26.091 1.00 92.75 205 ARG A N 1
ATOM 1614 C CA . ARG A 1 205 ? -15.722 -0.367 25.795 1.00 92.75 205 ARG A CA 1
ATOM 1615 C C . ARG A 1 205 ? -15.797 -1.175 24.515 1.00 92.75 205 ARG A C 1
ATOM 1617 O O . ARG A 1 205 ? -15.047 -0.913 23.578 1.00 92.75 205 ARG A O 1
ATOM 1624 N N . LEU A 1 206 ? -16.733 -2.102 24.470 1.00 94.19 206 LEU A N 1
ATOM 1625 C CA . LEU A 1 206 ? -17.026 -2.941 23.328 1.00 94.19 206 LEU A CA 1
ATOM 1626 C C . LEU A 1 206 ? -18.495 -2.789 22.949 1.00 94.19 206 LEU A C 1
ATOM 1628 O O . LEU A 1 206 ? -19.366 -2.909 23.808 1.00 94.19 206 LEU A O 1
ATOM 1632 N N . LEU A 1 207 ? -18.751 -2.567 21.660 1.00 94.56 207 LEU A N 1
ATOM 1633 C CA . LEU A 1 207 ? -20.082 -2.617 21.063 1.00 94.56 207 LEU A CA 1
ATOM 1634 C C . LEU A 1 207 ? -20.128 -3.729 20.010 1.00 94.56 207 LEU A C 1
ATOM 1636 O O . LEU A 1 207 ? -19.317 -3.731 19.083 1.00 94.56 207 LEU A O 1
ATOM 1640 N N . HIS A 1 208 ? -21.067 -4.664 20.132 1.00 94.62 208 HIS A N 1
ATOM 1641 C CA . HIS A 1 208 ? -21.212 -5.787 19.203 1.00 94.62 208 HIS A CA 1
ATOM 1642 C C . HIS A 1 208 ? -22.294 -5.512 18.152 1.00 94.62 208 HIS A C 1
ATOM 1644 O O . HIS A 1 208 ? -23.445 -5.236 18.499 1.00 94.62 208 HIS A O 1
ATOM 1650 N N . TYR A 1 209 ? -21.935 -5.638 16.874 1.00 91.38 209 TYR A N 1
ATOM 1651 C CA . TYR A 1 209 ? -22.838 -5.494 15.732 1.00 91.38 209 TYR A CA 1
ATOM 1652 C C . TYR A 1 209 ? -22.910 -6.816 14.951 1.00 91.38 209 TYR A C 1
ATOM 1654 O O . TYR A 1 209 ? -22.167 -6.989 13.983 1.00 91.38 209 TYR A O 1
ATOM 1662 N N . PRO A 1 210 ? -23.812 -7.746 15.322 1.00 88.50 210 PRO A N 1
ATOM 1663 C CA . PRO A 1 210 ? -23.883 -9.072 14.701 1.00 88.50 210 PRO A CA 1
ATOM 1664 C C . PRO A 1 210 ? -24.255 -9.005 13.216 1.00 88.50 210 PRO A C 1
ATOM 1666 O O . PRO A 1 210 ? -23.727 -9.760 12.413 1.00 88.50 210 PRO A O 1
ATOM 1669 N N . ASN A 1 211 ? -25.089 -8.037 12.818 1.00 86.25 211 ASN A N 1
ATOM 1670 C CA . ASN A 1 211 ? -25.464 -7.833 11.412 1.00 86.25 211 ASN A CA 1
ATOM 1671 C C . ASN A 1 211 ? -24.272 -7.453 10.518 1.00 86.25 211 ASN A C 1
ATOM 1673 O O . ASN A 1 211 ? -24.333 -7.629 9.306 1.00 86.25 211 ASN A O 1
ATOM 1677 N N . LEU A 1 212 ? -23.218 -6.893 11.117 1.00 86.12 212 LEU A N 1
ATOM 1678 C CA . LEU A 1 212 ? -21.987 -6.497 10.439 1.00 86.12 212 LEU A CA 1
ATOM 1679 C C . LEU A 1 212 ? -20.839 -7.486 10.707 1.00 86.12 212 LEU A C 1
ATOM 1681 O O . LEU A 1 212 ? -19.778 -7.340 10.110 1.00 86.12 212 LEU A O 1
ATOM 1685 N N . GLY A 1 213 ? -21.025 -8.465 11.602 1.00 88.94 213 GLY A N 1
ATOM 1686 C CA . GLY A 1 213 ? -19.979 -9.405 12.017 1.00 88.94 213 GLY A CA 1
ATOM 1687 C C . GLY A 1 213 ? -18.779 -8.737 12.700 1.00 88.94 213 GLY A C 1
ATOM 1688 O O . GLY A 1 213 ? -17.655 -9.223 12.569 1.00 88.94 213 GLY A O 1
ATOM 1689 N N . ILE A 1 214 ? -18.984 -7.596 13.379 1.00 90.94 214 ILE A N 1
ATOM 1690 C CA . ILE A 1 214 ? -17.893 -6.820 13.993 1.00 90.94 214 ILE A CA 1
ATOM 1691 C C . ILE A 1 214 ? -18.140 -6.446 15.457 1.00 90.94 214 ILE A C 1
ATOM 1693 O O . ILE A 1 214 ? -19.264 -6.204 15.904 1.00 90.94 214 ILE A O 1
ATOM 1697 N N . TYR A 1 215 ? -17.033 -6.300 16.179 1.00 93.69 215 TYR A N 1
ATOM 1698 C CA . TYR A 1 215 ? -16.931 -5.689 17.496 1.00 93.69 215 TYR A CA 1
ATOM 1699 C C . TYR A 1 215 ? -16.218 -4.347 17.379 1.00 93.69 215 TYR A C 1
ATOM 1701 O O . TYR A 1 215 ? -15.047 -4.285 17.016 1.00 93.69 215 TYR A O 1
ATOM 1709 N N . VAL A 1 216 ? -16.904 -3.263 17.714 1.00 93.69 216 VAL A N 1
ATOM 1710 C CA . VAL A 1 216 ? -16.327 -1.918 17.745 1.00 93.69 216 VAL A CA 1
ATOM 1711 C C . VAL A 1 216 ? -15.726 -1.679 19.123 1.00 93.69 216 VAL A C 1
ATOM 1713 O O . VAL A 1 216 ? -16.413 -1.819 20.137 1.00 93.69 216 VAL A O 1
ATOM 1716 N N . ILE A 1 217 ? -14.454 -1.287 19.159 1.00 94.19 217 ILE A N 1
ATOM 1717 C CA . ILE A 1 217 ? -13.706 -1.064 20.392 1.00 94.19 217 ILE A CA 1
ATOM 1718 C C . ILE A 1 217 ? -13.460 0.430 20.604 1.00 94.19 217 ILE A C 1
ATOM 1720 O O . ILE A 1 217 ? -13.015 1.153 19.707 1.00 94.19 217 ILE A O 1
ATOM 1724 N N . PHE A 1 218 ? -13.695 0.874 21.836 1.00 93.31 218 PHE A N 1
ATOM 1725 C CA . PHE A 1 218 ? -13.368 2.211 22.308 1.00 93.31 218 PHE A CA 1
ATOM 1726 C C . PHE A 1 218 ? -12.339 2.142 23.425 1.00 93.31 218 PHE A C 1
ATOM 1728 O O . PHE A 1 218 ? -12.332 1.202 24.220 1.00 93.31 218 PHE A O 1
ATOM 1735 N N . MET A 1 219 ? -11.514 3.178 23.508 1.00 90.56 219 MET A N 1
ATOM 1736 C CA . MET A 1 219 ? -10.525 3.365 24.560 1.00 90.56 219 MET A CA 1
A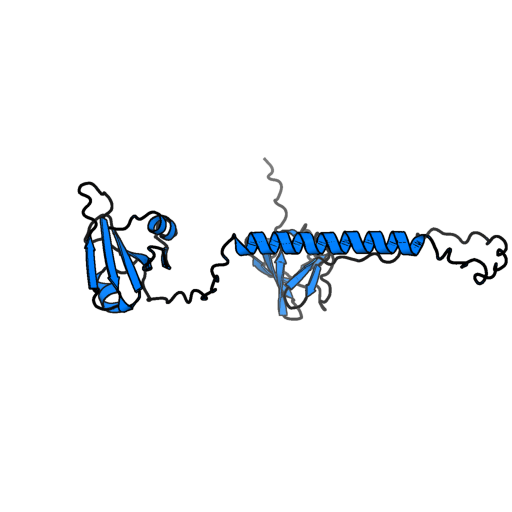TOM 1737 C C . MET A 1 219 ? -10.539 4.808 25.050 1.00 90.56 219 MET A C 1
ATOM 1739 O O . MET A 1 219 ? -10.624 5.741 24.252 1.00 90.56 219 MET A O 1
ATOM 1743 N N . GLY A 1 220 ? -10.376 4.997 26.356 1.00 87.56 220 GLY A N 1
ATOM 1744 C CA . GLY A 1 220 ? -10.129 6.303 26.959 1.00 87.56 220 GLY A CA 1
ATOM 1745 C C . GLY A 1 220 ? -9.517 6.172 28.347 1.00 87.56 220 GLY A C 1
ATOM 1746 O O . GLY A 1 220 ? -9.527 5.097 28.934 1.00 87.56 220 GLY A O 1
ATOM 1747 N N . GLN A 1 221 ? -8.982 7.269 28.879 1.00 84.88 221 GLN A N 1
ATOM 1748 C CA . GLN A 1 221 ? -8.559 7.324 30.288 1.00 84.88 221 GLN A CA 1
ATOM 1749 C C . GLN A 1 221 ? -9.770 7.263 31.232 1.00 84.88 221 GLN A C 1
ATOM 1751 O O . GLN A 1 221 ? -9.719 6.620 32.270 1.00 84.88 221 GLN A O 1
ATOM 1756 N N . ASP A 1 222 ? -10.882 7.868 30.809 1.00 83.88 222 ASP A N 1
ATOM 1757 C CA . ASP A 1 222 ? -12.164 7.870 31.510 1.00 83.88 222 ASP A CA 1
ATOM 1758 C C . ASP A 1 222 ? -13.247 7.278 30.601 1.00 83.88 222 ASP A C 1
ATOM 1760 O O . ASP A 1 222 ? -13.142 7.357 29.370 1.00 83.88 222 ASP A O 1
ATOM 1764 N N . ARG A 1 223 ? -14.337 6.767 31.187 1.00 86.75 223 ARG A N 1
ATOM 1765 C CA . ARG A 1 223 ? -15.480 6.239 30.419 1.00 86.75 223 ARG A CA 1
ATOM 1766 C C . ARG A 1 223 ? -16.101 7.291 29.488 1.00 86.75 223 ARG A C 1
ATOM 1768 O O . ARG A 1 223 ? -16.425 6.982 28.345 1.00 86.75 223 ARG A O 1
ATOM 1775 N N . ASP A 1 224 ? -16.161 8.552 29.910 1.00 85.06 224 ASP A N 1
ATOM 1776 C CA . ASP A 1 224 ? -16.730 9.643 29.097 1.00 85.06 224 ASP A CA 1
ATOM 1777 C C . ASP A 1 224 ? -15.800 10.105 27.961 1.00 85.06 224 ASP A C 1
ATOM 1779 O O . ASP A 1 224 ? -16.224 10.682 26.954 1.00 85.06 224 ASP A O 1
ATOM 1783 N N . LYS A 1 225 ? -14.500 9.825 28.093 1.00 86.12 225 LYS A N 1
ATOM 1784 C CA . LYS A 1 225 ? -13.474 10.169 27.101 1.00 86.12 225 LYS A CA 1
ATOM 1785 C C . LYS A 1 225 ? -13.114 8.995 26.199 1.00 86.12 225 LYS A C 1
ATOM 1787 O O . LYS A 1 225 ? -12.148 9.094 25.446 1.00 86.12 225 LYS A O 1
ATOM 1792 N N . ALA A 1 226 ? -13.870 7.900 26.252 1.00 89.56 226 ALA A N 1
ATOM 1793 C CA . ALA A 1 226 ? -13.646 6.775 25.364 1.00 89.56 226 ALA A CA 1
ATOM 1794 C C . ALA A 1 226 ? -13.915 7.182 23.908 1.00 89.56 226 ALA A C 1
ATOM 1796 O O . ALA A 1 226 ? -14.945 7.784 23.582 1.00 89.56 226 ALA A O 1
ATOM 1797 N N . ARG A 1 227 ? -12.958 6.881 23.035 1.00 91.94 227 ARG A N 1
ATOM 1798 C CA . ARG A 1 227 ? -13.012 7.154 21.599 1.00 91.94 227 ARG A CA 1
ATOM 1799 C C . ARG A 1 227 ? -12.769 5.888 20.812 1.00 91.94 227 ARG A C 1
ATOM 1801 O O . ARG A 1 227 ? -12.131 4.961 21.312 1.00 91.94 227 ARG A O 1
ATOM 1808 N N . TYR A 1 228 ? -13.313 5.850 19.604 1.00 92.31 228 TYR A N 1
ATOM 1809 C CA . TYR A 1 228 ? -13.136 4.727 18.701 1.00 92.31 228 TYR A CA 1
ATOM 1810 C C . TYR A 1 228 ? -11.650 4.489 18.428 1.00 92.31 228 TYR A C 1
ATOM 1812 O O . TYR A 1 228 ? -10.915 5.414 18.082 1.00 92.31 228 TYR A O 1
ATOM 1820 N N . ILE A 1 229 ? -11.209 3.242 18.586 1.00 91.19 229 ILE A N 1
ATOM 1821 C CA . ILE A 1 229 ? -9.829 2.844 18.292 1.00 91.19 229 ILE A CA 1
ATOM 1822 C C . ILE A 1 229 ? -9.728 1.750 17.237 1.00 91.19 229 ILE A C 1
ATOM 1824 O O . ILE A 1 229 ? -8.623 1.453 16.796 1.00 91.19 229 ILE A O 1
ATOM 1828 N N . GLY A 1 230 ? -10.839 1.160 16.811 1.00 91.56 230 GLY A N 1
ATOM 1829 C CA . GLY A 1 230 ? -10.860 0.161 15.751 1.00 91.56 230 GLY A CA 1
ATOM 1830 C C . GLY A 1 230 ? -11.951 -0.879 15.944 1.00 91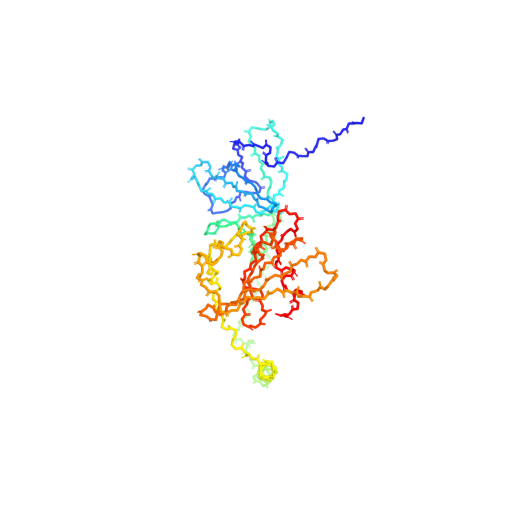.56 230 GLY A C 1
ATOM 1831 O O . GLY A 1 230 ? -12.694 -0.857 16.930 1.00 91.56 230 GLY A O 1
ATOM 1832 N N . ALA A 1 231 ? -12.022 -1.805 14.997 1.00 92.06 231 ALA A N 1
ATOM 1833 C CA . ALA A 1 231 ? -13.000 -2.879 14.988 1.00 92.06 231 ALA A CA 1
ATOM 1834 C C . ALA A 1 231 ? -12.319 -4.245 14.856 1.00 92.06 231 ALA A C 1
ATOM 1836 O O . ALA A 1 231 ? -11.283 -4.386 14.198 1.00 92.06 231 ALA A O 1
ATOM 1837 N N . MET A 1 232 ? -12.917 -5.255 15.482 1.00 91.38 232 MET A N 1
ATOM 1838 C CA . MET A 1 232 ? -12.503 -6.655 15.419 1.00 91.38 232 MET A CA 1
ATOM 1839 C C . MET A 1 232 ? -13.584 -7.488 14.728 1.00 91.38 232 MET A C 1
ATOM 1841 O O . MET A 1 232 ? -14.760 -7.157 14.843 1.00 91.38 232 MET A O 1
ATOM 1845 N N . ASP A 1 233 ? -13.207 -8.542 14.012 1.00 90.81 233 ASP A N 1
ATOM 1846 C CA . ASP A 1 233 ? -14.162 -9.517 13.469 1.00 90.81 233 ASP A CA 1
ATOM 1847 C C . ASP A 1 233 ? -14.616 -10.541 14.527 1.00 90.81 233 ASP A C 1
ATOM 1849 O O . ASP A 1 233 ? -14.168 -10.537 15.679 1.00 90.81 233 ASP A O 1
ATOM 1853 N N . GLU A 1 234 ? -15.493 -11.459 14.120 1.00 89.06 234 GLU A N 1
ATOM 1854 C CA . GLU A 1 234 ? -15.959 -12.581 14.945 1.00 89.06 234 GLU A CA 1
ATOM 1855 C C . GLU A 1 234 ? -14.821 -13.484 15.454 1.00 89.06 234 GLU A C 1
ATOM 1857 O O . GLU A 1 234 ? -14.898 -14.015 16.566 1.00 89.06 234 GLU A O 1
ATOM 1862 N N . ASN A 1 235 ? -13.732 -13.589 14.686 1.00 90.12 235 ASN A N 1
ATOM 1863 C CA . ASN A 1 235 ? -12.526 -14.348 15.029 1.00 90.12 235 ASN A CA 1
ATOM 1864 C C . ASN A 1 235 ? -11.559 -13.563 15.929 1.00 90.12 235 ASN A C 1
ATOM 1866 O O . ASN A 1 235 ? -10.440 -14.014 16.180 1.00 90.12 235 ASN A O 1
ATOM 1870 N N . TRP A 1 236 ? -11.978 -12.399 16.430 1.00 90.69 236 TRP A N 1
ATOM 1871 C CA . TRP A 1 236 ? -11.180 -11.525 17.281 1.00 90.69 236 TRP A CA 1
ATOM 1872 C C . TRP A 1 236 ? -9.894 -11.009 16.618 1.00 90.69 236 TRP A C 1
ATOM 1874 O O . TRP A 1 236 ? -8.857 -10.812 17.257 1.00 90.69 236 TRP A O 1
ATOM 1884 N N . LYS A 1 237 ? -9.952 -10.763 15.311 1.00 90.38 237 LYS A N 1
ATOM 1885 C CA . LYS A 1 237 ? -8.871 -10.178 14.521 1.00 90.38 237 LYS A CA 1
ATOM 1886 C C . LYS A 1 237 ? -9.203 -8.732 14.180 1.00 90.38 237 LYS A C 1
ATOM 1888 O O . LYS A 1 237 ? -10.320 -8.416 13.783 1.00 90.38 237 LYS A O 1
ATOM 1893 N N . ALA A 1 238 ? -8.220 -7.840 14.296 1.00 89.62 238 ALA A N 1
ATOM 1894 C CA . ALA A 1 238 ? -8.400 -6.434 13.943 1.00 89.62 238 ALA A CA 1
ATOM 1895 C C . ALA A 1 238 ? -8.682 -6.274 12.435 1.00 89.62 238 ALA A C 1
ATOM 1897 O O . ALA A 1 238 ? -7.809 -6.554 11.600 1.00 89.62 238 ALA A O 1
ATOM 1898 N N . VAL A 1 239 ? -9.888 -5.804 12.108 1.00 88.62 239 VAL A N 1
ATOM 1899 C CA . VAL A 1 239 ? -10.339 -5.505 10.738 1.00 88.62 239 VAL A CA 1
ATOM 1900 C C . VAL A 1 239 ? -10.221 -4.026 10.402 1.00 88.62 239 VAL A C 1
ATOM 1902 O O . VAL A 1 239 ? -9.914 -3.696 9.260 1.00 88.62 239 VAL A O 1
ATOM 1905 N N . ASP A 1 240 ? -10.366 -3.154 11.400 1.00 87.56 240 ASP A N 1
ATOM 1906 C CA . ASP A 1 240 ? -10.171 -1.716 11.252 1.00 87.56 240 ASP A CA 1
ATOM 1907 C C . ASP A 1 240 ? -9.335 -1.152 12.401 1.00 87.56 240 ASP A C 1
ATOM 1909 O O . ASP A 1 240 ? -9.386 -1.642 13.532 1.00 87.56 240 ASP A O 1
ATOM 1913 N N . ALA A 1 241 ? -8.540 -0.136 12.092 1.00 88.19 241 ALA A N 1
ATOM 1914 C CA . ALA A 1 241 ? -7.640 0.513 13.027 1.00 88.19 241 ALA A CA 1
ATOM 1915 C C . ALA A 1 241 ? -7.429 1.969 12.617 1.00 88.19 241 ALA A C 1
ATOM 1917 O O . ALA A 1 241 ? -7.371 2.291 11.432 1.00 88.19 241 ALA A O 1
ATOM 1918 N N . VAL A 1 242 ? -7.260 2.834 13.610 1.00 86.75 242 VAL A N 1
ATOM 1919 C CA . VAL A 1 242 ? -7.103 4.276 13.415 1.00 86.75 242 VAL A CA 1
ATOM 1920 C C . VAL A 1 242 ? -5.706 4.723 13.816 1.00 86.75 242 VAL A C 1
ATOM 1922 O O . VAL A 1 242 ? -5.071 4.144 14.704 1.00 86.75 242 VAL A O 1
ATOM 1925 N N . ASP A 1 243 ? -5.236 5.789 13.180 1.00 83.69 243 ASP A N 1
ATOM 1926 C CA . ASP A 1 243 ? -4.009 6.455 13.591 1.00 83.69 243 ASP A CA 1
ATOM 1927 C C . ASP A 1 243 ? -4.296 7.357 14.793 1.00 83.69 243 ASP A C 1
ATOM 1929 O O . ASP A 1 243 ? -5.140 8.255 14.751 1.00 83.69 243 ASP A O 1
ATOM 1933 N N . LEU A 1 244 ? -3.607 7.081 15.898 1.00 78.19 244 LEU A N 1
ATOM 1934 C CA . LEU A 1 244 ? -3.747 7.814 17.147 1.00 78.19 244 LEU A CA 1
ATOM 1935 C C . LEU A 1 244 ? -2.787 9.016 17.157 1.00 78.19 244 LEU A C 1
ATOM 1937 O O . LEU A 1 244 ? -1.615 8.848 16.810 1.00 78.19 244 LEU A O 1
ATOM 1941 N N . PRO A 1 245 ? -3.203 10.194 17.668 1.00 66.75 245 PRO A N 1
ATOM 1942 C CA . PRO A 1 245 ? -2.418 11.437 17.607 1.00 66.75 245 PRO A CA 1
ATOM 1943 C C . PRO A 1 245 ? -1.006 11.389 18.221 1.00 66.75 245 PRO A C 1
ATOM 1945 O O . PRO A 1 245 ? -0.214 12.301 17.998 1.00 66.75 245 PRO A O 1
ATOM 1948 N N . ARG A 1 246 ? -0.691 10.377 19.045 1.00 60.84 246 ARG A N 1
ATOM 1949 C CA . ARG A 1 246 ? 0.591 10.251 19.769 1.00 60.84 246 ARG A CA 1
ATOM 1950 C C . ARG A 1 246 ? 1.188 8.839 19.815 1.00 60.84 246 ARG A C 1
ATOM 1952 O O . ARG A 1 246 ? 2.268 8.680 20.370 1.00 60.84 246 ARG A O 1
ATOM 1959 N N . ALA A 1 247 ? 0.506 7.825 19.281 1.00 61.34 247 ALA A N 1
ATOM 1960 C CA . ALA A 1 247 ? 0.859 6.415 19.506 1.00 61.34 247 ALA A CA 1
ATOM 1961 C C . ALA A 1 247 ? 0.986 5.584 18.216 1.00 61.34 247 ALA A C 1
ATOM 1963 O O . ALA A 1 247 ? 1.093 4.360 18.279 1.00 61.34 247 ALA A O 1
ATOM 1964 N N . GLY A 1 248 ? 0.987 6.232 17.046 1.00 73.88 248 GLY A N 1
ATOM 1965 C CA . GLY A 1 248 ? 0.950 5.533 15.763 1.00 73.88 248 GLY A CA 1
ATOM 1966 C C . GLY A 1 248 ? -0.384 4.811 15.558 1.00 73.88 248 GLY A C 1
ATOM 1967 O O . GLY A 1 248 ? -1.424 5.267 16.030 1.00 73.88 248 GLY A O 1
ATOM 1968 N N . ASN A 1 249 ? -0.362 3.686 14.850 1.00 83.75 249 ASN A N 1
ATOM 1969 C CA . ASN A 1 249 ? -1.568 2.947 14.490 1.00 83.75 249 ASN A CA 1
ATOM 1970 C C . ASN A 1 249 ? -2.065 2.037 15.635 1.00 83.75 249 ASN A C 1
ATOM 1972 O O . ASN A 1 249 ? -1.299 1.244 16.198 1.00 83.75 249 ASN A O 1
ATOM 1976 N N . SER A 1 250 ? -3.364 2.094 15.945 1.00 86.44 250 SER A N 1
ATOM 1977 C CA . SER A 1 250 ? -3.995 1.327 17.032 1.00 86.44 250 SER A CA 1
ATOM 1978 C C . SER A 1 250 ? -4.017 -0.195 16.816 1.00 86.44 250 SER A C 1
ATOM 1980 O O . SER A 1 250 ? -4.287 -0.950 17.753 1.00 86.44 250 SER A O 1
ATOM 1982 N N . ARG A 1 251 ? -3.688 -0.688 15.615 1.00 87.75 251 ARG A N 1
ATOM 1983 C CA . ARG A 1 251 ? -3.735 -2.118 15.262 1.00 87.75 251 ARG A CA 1
ATOM 1984 C C . ARG A 1 251 ? -2.872 -2.996 16.161 1.00 87.75 251 ARG A C 1
ATOM 1986 O O . ARG A 1 251 ? -3.280 -4.096 16.522 1.00 87.75 251 ARG A O 1
ATOM 1993 N N . SER A 1 252 ? -1.692 -2.515 16.551 1.00 85.56 252 SER A N 1
ATOM 1994 C CA . SER A 1 252 ? -0.787 -3.255 17.444 1.00 85.56 252 SER A CA 1
ATOM 1995 C C . SER A 1 252 ? -1.402 -3.509 18.825 1.00 85.56 252 SER A C 1
ATOM 1997 O O . SER A 1 252 ? -1.170 -4.554 19.431 1.00 85.56 252 SER A O 1
ATOM 1999 N N . MET A 1 253 ? -2.220 -2.570 19.293 1.00 85.62 253 MET A N 1
ATOM 2000 C CA . MET A 1 253 ? -2.910 -2.621 20.571 1.00 85.62 253 MET A CA 1
ATOM 2001 C C . MET A 1 253 ? -4.149 -3.512 20.502 1.00 85.62 253 MET A C 1
ATOM 2003 O O . MET A 1 253 ? -4.328 -4.357 21.373 1.00 85.62 253 MET A O 1
ATOM 2007 N N . LEU A 1 254 ? -4.943 -3.397 19.431 1.00 89.19 254 LEU A N 1
ATOM 2008 C CA . LEU A 1 254 ? -6.088 -4.281 19.182 1.00 89.19 254 LEU A CA 1
ATOM 2009 C C . LEU A 1 254 ? -5.659 -5.749 19.106 1.00 89.19 254 LEU A C 1
ATOM 2011 O O . LEU A 1 254 ? -6.293 -6.606 19.707 1.00 89.19 254 LEU A O 1
ATOM 2015 N N . ASN A 1 255 ? -4.526 -6.038 18.461 1.00 88.69 255 ASN A N 1
ATOM 2016 C CA . ASN A 1 255 ? -3.990 -7.399 18.376 1.00 88.69 255 ASN A CA 1
ATOM 2017 C C . ASN A 1 255 ? -3.557 -7.984 19.734 1.00 88.69 255 ASN A C 1
ATOM 2019 O O . ASN A 1 255 ? -3.411 -9.197 19.853 1.00 88.69 255 ASN A O 1
ATOM 2023 N N . ARG A 1 256 ? -3.304 -7.143 20.744 1.00 87.25 256 ARG A N 1
ATOM 2024 C CA . ARG A 1 256 ? -2.947 -7.569 22.110 1.00 87.25 256 ARG A CA 1
ATOM 2025 C C . ARG A 1 256 ? -4.140 -7.544 23.066 1.00 87.25 256 ARG A C 1
ATOM 2027 O O . ARG A 1 256 ? -4.009 -7.972 24.211 1.00 87.25 256 ARG A O 1
ATOM 2034 N N . LEU A 1 257 ? -5.284 -7.021 22.630 1.00 86.38 257 LEU A N 1
ATOM 2035 C CA . LEU A 1 257 ? -6.465 -6.881 23.463 1.00 86.38 257 LEU A CA 1
ATOM 2036 C C . LEU A 1 257 ? -7.145 -8.243 23.623 1.00 86.38 257 LEU A C 1
ATOM 2038 O O . LEU A 1 257 ? -7.688 -8.787 22.668 1.00 86.38 257 LEU A O 1
ATOM 2042 N N . ALA A 1 258 ? -7.141 -8.794 24.837 1.00 85.94 258 ALA A N 1
ATOM 2043 C CA . ALA A 1 258 ? -7.921 -9.990 25.151 1.00 85.94 258 ALA A CA 1
ATOM 2044 C C . ALA A 1 258 ? -9.431 -9.693 25.118 1.00 85.94 258 ALA A C 1
ATOM 2046 O O . ALA A 1 258 ? -9.847 -8.619 25.564 1.00 85.94 258 ALA A O 1
ATOM 2047 N N . LYS A 1 259 ? -10.230 -10.655 24.641 1.00 85.50 259 LYS A N 1
ATOM 2048 C CA . LYS A 1 259 ? -11.701 -10.599 24.637 1.00 85.50 259 LYS A CA 1
ATOM 2049 C C . LYS A 1 259 ? -12.258 -10.487 26.057 1.00 85.50 259 LYS A C 1
ATOM 2051 O O . LYS A 1 259 ? -11.761 -11.159 26.959 1.00 85.50 259 LYS A O 1
ATOM 2056 N N . PHE A 1 260 ? -13.253 -9.620 26.243 1.00 83.25 260 PHE A N 1
ATOM 2057 C CA . PHE A 1 260 ? -13.931 -9.344 27.513 1.00 83.25 260 PHE A CA 1
ATOM 2058 C C . PHE A 1 260 ? -15.430 -9.119 27.294 1.00 83.25 260 PHE A C 1
ATOM 2060 O O . PHE A 1 260 ? -15.802 -8.735 26.162 1.00 83.25 260 PHE A O 1
#

Secondary structure (DSSP, 8-state):
--PPPPPPPGGGGTT--BEEESPPBT-S---EEEEEE-SSEEEEEETTT--EEEEEGGGEEEEPPTTSSS-EEEESS-EEEETTEEEE------SPPPPTT---PPPPPPPP---TTSS----TTTHHHHHHHHHHHHHHHHHHHHHHHHHHHHHS------------------TT--HHHHHHHH---SEEEE---TT-SSEEEEEEEGGGTEEEEEEESSGGG-EEEEEEETTS-EEEE-EETTTEETHHHHTT----

Sequence (260 aa):
MSMSPNPPSLESLGPRPFSFYPPVLNVEHNEWIFEKATWSEILVRNSKSGQEVWVPRRFLGEVSRVDEPVMIVGLKRELEYNAGALWPHERRVIEMPKAVNDYARPEPPAPQPVSTVAAMRLNDGAESRIGKLILGVLAAGIVLTFIVVSFFRGRAGVENVQYVGIVQQSYGLSHLDDAGAVIRKLGQPAEDRWRSQESDVIQYRLLHYPNLGIYVIFMGQDRDKARYIGAMDENWKAVDAVDLPRAGNSRSMLNRLAKF

Foldseek 3Di:
DDDDPDADDPVNCAQPWAFEVVHAAPDPDRIWGWDDDDPFWTWIAHPPPRQIEIGGPVQWDGWPDPPDPHTYIYGNAHWYDDPRYTDGDDDDCPDDPPDPPPDDDPDDDDDDPPPPPPPPPPPVPPVVVVVVVVVVVVVVVVVVVVVVCVVVCVVVPCPPPPPPPLPLVPLVFAQPDDPVNSCVSQNAFPDKDKDPDVPDQKIKIWGHHVVVQKIWIWIDSDPVGTGTAAIAGVVQATSTGYQDPPDGISRVVSVVDDDD

Radius of gyration: 34.43 Å; chains: 1; bounding box: 78×75×87 Å